Protein AF-A0AAW9HNK4-F1 (afdb_monomer_lite)

Sequence (254 aa):
MSANLPEISQDTIDIALLNIIKEEAPLTSPRLWINRMEFTSRAAALNAQKRLDRNSWIQQYQLTQFARGRDDWMLTLWSVTAIDSGVILDTHAYLDMIAKGSDGKFVGWEVSLEATIRDVDNPDYYPQPCLGYQIPGDKRYMEESRRLGSRLLDRARVTAGSFDAVCGAFENLRTRRSPHALRQGIGVLLGDTLVKDLPLVWMAYREYGGFYPAILGLEKANLYYPENLVAMALDEERELREVVKENVAEAEVY

pLDDT: mean 79.53, std 14.44, range [28.73, 96.88]

Foldseek 3Di:
DADQPPDQDPLLVVVLVVVLLCVLDNLQFWKKKKWKKKAQAPQLLVQLVVVCVVVVPPWDWDKDAQDDPGRIIMIMTIDGGRDDSVNQVVVQVVSQVSQVVSRIGTQWMKIFSDRDPDDDPDPLQDQGKMKMGDDPNNVVLLVVLQVLLCVLCVVLVFDLDALLSLLVSVVVRVVPDDLVSCLSNSLSSNVVRLVRRAQKDWMWIDHNSDTFIWIAQSAQSDIDGSNNLNVCSVPPVPCSSVVVCVSRPPPPDD

Structure (mmCIF, N/CA/C/O backbone):
data_AF-A0AAW9HNK4-F1
#
_entry.id   AF-A0AAW9HNK4-F1
#
loop_
_atom_site.group_PDB
_atom_site.id
_atom_site.type_symbol
_atom_site.label_atom_id
_atom_site.label_alt_id
_atom_site.label_comp_id
_atom_site.label_asym_id
_atom_site.label_entity_id
_atom_site.label_seq_id
_atom_site.pdbx_PDB_ins_code
_atom_site.Cartn_x
_atom_site.Cartn_y
_atom_site.Cartn_z
_atom_site.occupancy
_atom_site.B_iso_or_equiv
_atom_site.auth_seq_id
_atom_site.auth_comp_id
_atom_site.auth_asym_id
_atom_site.auth_atom_id
_atom_site.pdbx_PDB_model_num
ATOM 1 N N . MET A 1 1 ? -29.033 -5.708 5.293 1.00 28.73 1 MET A N 1
ATOM 2 C CA . MET A 1 1 ? -28.580 -6.247 3.995 1.00 28.73 1 MET A CA 1
ATOM 3 C C . MET A 1 1 ? -27.300 -5.498 3.668 1.00 28.73 1 MET A C 1
ATOM 5 O O . MET A 1 1 ? -27.399 -4.293 3.492 1.00 28.73 1 MET A O 1
ATOM 9 N N . SER A 1 2 ? -26.114 -6.116 3.735 1.00 33.56 2 SER A N 1
ATOM 10 C CA . SER A 1 2 ? -24.901 -5.414 3.292 1.00 33.56 2 SER A CA 1
ATOM 11 C C . SER A 1 2 ? -24.904 -5.437 1.771 1.00 33.56 2 SER A C 1
ATOM 13 O O . SER A 1 2 ? -24.963 -6.514 1.176 1.00 33.56 2 SER A O 1
ATOM 15 N N . ALA A 1 3 ? -24.914 -4.263 1.145 1.00 41.34 3 ALA A N 1
ATOM 16 C CA . ALA A 1 3 ? -24.538 -4.171 -0.253 1.00 41.34 3 ALA A CA 1
ATOM 17 C C . ALA A 1 3 ? -23.115 -4.732 -0.335 1.00 41.34 3 ALA A C 1
ATOM 19 O O . ALA A 1 3 ? -22.229 -4.250 0.368 1.00 41.34 3 ALA A O 1
ATOM 20 N N . ASN A 1 4 ? -22.912 -5.810 -1.092 1.00 49.47 4 ASN A N 1
ATOM 21 C CA . ASN A 1 4 ? -21.555 -6.226 -1.412 1.00 49.47 4 ASN A CA 1
ATOM 22 C C . ASN A 1 4 ? -20.970 -5.081 -2.229 1.00 49.47 4 ASN A C 1
ATOM 24 O O . ASN A 1 4 ? -21.441 -4.829 -3.341 1.00 49.47 4 ASN A O 1
ATOM 28 N N . LEU A 1 5 ? -20.020 -4.354 -1.641 1.00 54.91 5 LEU A N 1
ATOM 29 C CA . LEU A 1 5 ? -19.263 -3.357 -2.375 1.00 54.91 5 LEU A CA 1
ATOM 30 C C . LEU A 1 5 ? -18.685 -4.036 -3.625 1.00 54.91 5 LEU A C 1
ATOM 32 O O . LEU A 1 5 ? -18.237 -5.188 -3.533 1.00 54.91 5 LEU A O 1
ATOM 36 N N . PRO A 1 6 ? -18.740 -3.379 -4.794 1.00 60.50 6 PRO A N 1
ATOM 37 C CA . PRO A 1 6 ? -18.076 -3.891 -5.981 1.00 60.50 6 PRO A CA 1
ATOM 38 C C . PRO A 1 6 ? -16.592 -4.121 -5.678 1.00 60.50 6 PRO A C 1
ATOM 40 O O . PRO A 1 6 ? -15.997 -3.425 -4.854 1.00 60.50 6 PRO A O 1
ATOM 43 N N . GLU A 1 7 ? -16.004 -5.125 -6.329 1.00 78.31 7 GLU A N 1
ATOM 44 C CA . GLU A 1 7 ? -14.571 -5.384 -6.220 1.00 78.31 7 GLU A CA 1
ATOM 45 C C . GLU A 1 7 ? -13.808 -4.115 -6.622 1.00 78.31 7 GLU A C 1
ATOM 47 O O . GLU A 1 7 ? -13.953 -3.619 -7.741 1.00 78.31 7 GLU A O 1
ATOM 52 N N . ILE A 1 8 ? -13.049 -3.554 -5.678 1.00 82.75 8 ILE A N 1
ATOM 53 C CA . ILE A 1 8 ? -12.267 -2.338 -5.894 1.00 82.75 8 ILE A CA 1
ATOM 54 C C . ILE A 1 8 ? -11.157 -2.676 -6.892 1.00 82.75 8 ILE A C 1
ATOM 56 O O . ILE A 1 8 ? -10.290 -3.504 -6.601 1.00 82.75 8 ILE A O 1
ATOM 60 N N . SER A 1 9 ? -11.185 -2.043 -8.066 1.00 86.31 9 SER A N 1
ATOM 61 C CA . SER A 1 9 ? -10.153 -2.244 -9.079 1.00 86.31 9 SER A CA 1
ATOM 62 C C . SER A 1 9 ? -8.857 -1.534 -8.689 1.00 86.31 9 SER A C 1
ATOM 64 O O . SER A 1 9 ? -8.853 -0.540 -7.958 1.00 86.31 9 SER A O 1
ATOM 66 N N . GLN A 1 10 ? -7.739 -2.034 -9.211 1.00 84.88 10 GLN A N 1
ATOM 67 C CA . GLN A 1 10 ? -6.437 -1.409 -9.001 1.00 84.88 10 GLN A CA 1
ATOM 68 C C . GLN A 1 10 ? -6.379 0.004 -9.603 1.00 84.88 10 GLN A C 1
ATOM 70 O O . GLN A 1 10 ? -5.847 0.906 -8.970 1.00 84.88 10 GLN A O 1
ATOM 75 N N . ASP A 1 11 ? -7.022 0.228 -10.752 1.00 86.50 11 ASP A N 1
ATOM 76 C CA . ASP A 1 11 ? -7.098 1.551 -11.383 1.00 86.50 11 ASP A CA 1
ATOM 77 C C . ASP A 1 11 ? -7.790 2.579 -10.475 1.00 86.50 11 ASP A C 1
ATOM 79 O O . ASP A 1 11 ? -7.341 3.719 -10.364 1.00 86.50 11 ASP A O 1
ATOM 83 N N . THR A 1 12 ? -8.862 2.183 -9.776 1.00 88.69 12 THR A N 1
ATOM 84 C CA . THR A 1 12 ? -9.542 3.053 -8.804 1.00 88.69 12 THR A CA 1
ATOM 85 C C . THR A 1 12 ? -8.612 3.433 -7.655 1.00 88.69 12 THR A C 1
ATOM 87 O O . THR A 1 12 ? -8.593 4.586 -7.225 1.00 88.69 12 THR A O 1
ATOM 90 N N . ILE A 1 13 ? -7.816 2.479 -7.175 1.00 90.56 13 ILE A N 1
ATOM 91 C CA . ILE A 1 13 ? -6.831 2.718 -6.122 1.00 90.56 13 ILE A CA 1
ATOM 92 C C . ILE A 1 13 ? -5.723 3.657 -6.613 1.00 90.56 13 ILE A C 1
ATOM 94 O O . ILE A 1 13 ? -5.377 4.609 -5.915 1.00 90.56 13 ILE A O 1
ATOM 98 N N . ASP A 1 14 ? -5.192 3.414 -7.811 1.00 90.12 14 ASP A N 1
ATOM 99 C CA . ASP A 1 14 ? -4.108 4.201 -8.400 1.00 90.12 14 ASP A CA 1
ATOM 100 C C . ASP A 1 14 ? -4.527 5.663 -8.608 1.00 90.12 14 ASP A C 1
ATOM 102 O O . ASP A 1 14 ? -3.769 6.577 -8.279 1.00 90.12 14 ASP A O 1
ATOM 106 N N . ILE A 1 15 ? -5.759 5.899 -9.073 1.00 88.75 15 ILE A N 1
ATOM 107 C CA . ILE A 1 15 ? -6.334 7.246 -9.207 1.00 88.75 15 ILE A CA 1
ATOM 108 C C . ILE A 1 15 ? -6.449 7.933 -7.841 1.00 88.75 15 ILE A C 1
ATOM 110 O O . ILE A 1 15 ? -6.048 9.089 -7.699 1.00 88.75 15 ILE A O 1
ATOM 114 N N . ALA A 1 16 ? -6.967 7.235 -6.826 1.00 90.00 16 ALA A N 1
ATOM 115 C CA . ALA A 1 16 ? -7.107 7.795 -5.484 1.00 90.00 16 ALA A CA 1
ATOM 116 C C . ALA A 1 16 ? -5.741 8.131 -4.853 1.00 90.00 16 ALA A C 1
ATOM 118 O O . ALA A 1 16 ? -5.589 9.193 -4.248 1.00 90.00 16 ALA A O 1
ATOM 119 N N . LEU A 1 17 ? -4.728 7.276 -5.048 1.00 90.31 17 LEU A N 1
ATOM 120 C CA . LEU A 1 17 ? -3.352 7.544 -4.619 1.00 90.31 17 LEU A CA 1
ATOM 121 C C . LEU A 1 17 ? -2.781 8.780 -5.322 1.00 90.31 17 LEU A C 1
ATOM 123 O O . LEU A 1 17 ? -2.248 9.667 -4.660 1.00 90.31 17 LEU A O 1
ATOM 127 N N . LEU A 1 18 ? -2.917 8.875 -6.649 1.00 88.50 18 LEU A N 1
ATOM 128 C CA . LEU A 1 18 ? -2.453 10.033 -7.420 1.00 88.50 18 LEU A CA 1
ATOM 129 C C . LEU A 1 18 ? -3.083 11.348 -6.957 1.00 88.50 18 LEU A C 1
ATOM 131 O O . LEU A 1 18 ? -2.396 12.370 -6.943 1.00 88.50 18 LEU A O 1
ATOM 135 N N . ASN A 1 19 ? -4.357 11.327 -6.564 1.00 88.25 19 ASN A N 1
ATOM 136 C CA . ASN A 1 19 ? -5.037 12.510 -6.044 1.00 88.25 19 ASN A CA 1
ATOM 137 C C . ASN A 1 19 ? -4.421 12.985 -4.720 1.00 88.25 19 ASN A C 1
ATOM 139 O O . ASN A 1 19 ? -4.074 14.160 -4.639 1.00 88.25 19 ASN A O 1
ATOM 143 N N . ILE A 1 20 ? -4.164 12.082 -3.761 1.00 87.81 20 ILE A N 1
ATOM 144 C CA . ILE A 1 20 ? -3.427 12.411 -2.522 1.00 87.81 20 ILE A CA 1
ATOM 145 C C . ILE A 1 20 ? -2.070 13.043 -2.847 1.00 87.81 20 ILE A C 1
ATOM 147 O O . ILE A 1 20 ? -1.701 14.095 -2.337 1.00 87.81 20 ILE A O 1
ATOM 151 N N . ILE A 1 21 ? -1.308 12.403 -3.733 1.00 84.06 21 ILE A N 1
ATOM 152 C CA . ILE A 1 21 ? 0.066 12.818 -4.040 1.00 84.06 21 ILE A CA 1
ATOM 153 C C . ILE A 1 21 ? 0.089 14.203 -4.694 1.00 84.06 21 ILE A C 1
ATOM 155 O O . ILE A 1 21 ? 1.001 14.998 -4.453 1.00 84.06 21 ILE A O 1
ATOM 159 N N . LYS A 1 22 ? -0.904 14.490 -5.541 1.00 84.88 22 LYS A N 1
ATOM 160 C CA . LYS A 1 22 ? -1.046 15.771 -6.234 1.00 84.88 22 LYS A CA 1
ATOM 161 C C . LYS A 1 22 ? -1.346 16.924 -5.273 1.00 84.88 22 LYS A C 1
ATOM 163 O O . LYS A 1 22 ? -0.937 18.046 -5.569 1.00 84.88 22 LYS A O 1
ATOM 168 N N . GLU A 1 23 ? -2.050 16.666 -4.172 1.00 83.81 23 GLU A N 1
ATOM 169 C CA . GLU A 1 23 ? -2.321 17.675 -3.141 1.00 83.81 23 GLU A CA 1
ATOM 170 C C . GLU A 1 23 ? -1.043 18.094 -2.407 1.00 83.81 23 GLU A C 1
ATOM 172 O O . GLU A 1 23 ? -0.856 19.279 -2.139 1.00 83.81 23 GLU A O 1
ATOM 177 N N . GLU A 1 24 ? -0.122 17.154 -2.183 1.00 81.25 24 GLU A N 1
ATOM 178 C CA . GLU A 1 24 ? 1.147 17.415 -1.492 1.00 81.25 24 GLU A CA 1
ATOM 179 C C . GLU A 1 24 ? 2.160 18.178 -2.363 1.00 81.25 24 GLU A C 1
ATOM 181 O O . GLU A 1 24 ? 2.843 19.094 -1.903 1.00 81.25 24 GLU A O 1
ATOM 186 N N . ALA A 1 25 ? 2.280 17.824 -3.650 1.00 76.44 25 ALA A N 1
ATOM 187 C CA . ALA A 1 25 ? 3.061 18.605 -4.613 1.00 76.44 25 ALA A CA 1
ATOM 188 C C . ALA A 1 25 ? 2.678 18.278 -6.070 1.00 76.44 25 ALA A C 1
ATOM 190 O O . ALA A 1 25 ? 2.191 17.176 -6.346 1.00 76.44 25 ALA A O 1
ATOM 191 N N . PRO A 1 26 ? 2.987 19.165 -7.042 1.00 81.12 26 PRO A N 1
ATOM 192 C CA . PRO A 1 26 ? 2.727 18.904 -8.457 1.00 81.12 26 PRO A CA 1
ATOM 193 C C . PRO A 1 26 ? 3.295 17.556 -8.916 1.00 81.12 26 PRO A C 1
ATOM 195 O O . PRO A 1 26 ? 4.447 17.239 -8.624 1.00 81.12 26 PRO A O 1
ATOM 198 N N . LEU A 1 27 ? 2.520 16.794 -9.693 1.00 78.81 27 LEU A N 1
ATOM 199 C CA . LEU A 1 27 ? 2.930 15.485 -10.234 1.00 78.81 27 LEU A CA 1
ATOM 200 C C . LEU A 1 27 ? 4.159 15.556 -11.161 1.00 78.81 27 LEU A C 1
ATOM 202 O O . LEU A 1 27 ? 4.856 14.566 -11.364 1.00 78.81 27 LEU A O 1
ATOM 206 N N . THR A 1 28 ? 4.456 16.746 -11.688 1.00 80.00 28 THR A N 1
ATOM 207 C CA . THR A 1 28 ? 5.661 17.030 -12.480 1.00 80.00 28 THR A CA 1
ATOM 208 C C . THR A 1 28 ? 6.939 17.081 -11.643 1.00 80.00 28 THR A C 1
ATOM 210 O O . THR A 1 28 ? 8.033 17.072 -12.202 1.00 80.00 28 THR A O 1
ATOM 213 N N . SER A 1 29 ? 6.824 17.195 -10.319 1.00 84.44 29 SER A N 1
ATOM 214 C CA . SER A 1 29 ? 7.975 17.178 -9.421 1.00 84.44 29 SER A CA 1
ATOM 215 C C . SER A 1 29 ? 8.557 15.764 -9.355 1.00 84.44 29 SER A C 1
ATOM 217 O O . SER A 1 29 ? 7.790 14.812 -9.199 1.00 84.44 29 SER A O 1
ATOM 219 N N . PRO A 1 30 ? 9.888 15.594 -9.434 1.00 86.62 30 PRO A N 1
ATOM 220 C CA . PRO A 1 30 ? 10.503 14.287 -9.265 1.00 86.62 30 PRO A CA 1
ATOM 221 C C . PRO A 1 30 ? 10.207 13.714 -7.877 1.00 86.62 30 PRO A C 1
ATOM 223 O O . PRO A 1 30 ? 10.346 14.407 -6.868 1.00 86.62 30 PRO A O 1
ATOM 226 N N . ARG A 1 31 ? 9.809 12.446 -7.831 1.00 87.75 31 ARG A N 1
ATOM 227 C CA . ARG A 1 31 ? 9.463 11.700 -6.620 1.00 87.75 31 ARG A CA 1
ATOM 228 C C . ARG A 1 31 ? 10.181 10.369 -6.621 1.00 87.75 31 ARG A C 1
ATOM 230 O O . ARG A 1 31 ? 10.408 9.782 -7.681 1.00 87.75 31 ARG A O 1
ATOM 237 N N . LEU A 1 32 ? 10.515 9.884 -5.435 1.00 89.50 32 LEU A N 1
ATOM 238 C CA . LEU A 1 32 ? 10.953 8.517 -5.258 1.00 89.50 32 LEU A CA 1
ATOM 239 C C . LEU A 1 32 ? 9.762 7.619 -5.550 1.00 89.50 32 LEU A C 1
ATOM 241 O O . LEU A 1 32 ? 8.803 7.581 -4.787 1.00 89.50 32 LEU A O 1
ATOM 245 N N . TRP A 1 33 ? 9.840 6.908 -6.662 1.00 90.62 33 TRP A N 1
ATOM 246 C CA . TRP A 1 33 ? 8.849 5.935 -7.065 1.00 90.62 33 TRP A CA 1
ATOM 247 C C . TRP A 1 33 ? 9.410 4.539 -6.899 1.00 90.62 33 TRP A C 1
ATOM 249 O O . TRP A 1 33 ? 10.500 4.251 -7.396 1.00 90.62 33 TRP A O 1
ATOM 259 N N . ILE A 1 34 ? 8.666 3.680 -6.216 1.00 91.44 34 ILE A N 1
ATOM 260 C CA . ILE A 1 34 ? 9.090 2.334 -5.867 1.00 91.44 34 ILE A CA 1
ATOM 261 C C . ILE A 1 34 ? 8.025 1.345 -6.341 1.00 91.44 34 ILE A C 1
ATOM 263 O O . ILE A 1 34 ? 6.838 1.511 -6.084 1.00 91.44 34 ILE A O 1
ATOM 267 N N . ASN A 1 35 ? 8.458 0.282 -7.003 1.00 94.06 35 ASN A N 1
ATOM 268 C CA . ASN A 1 35 ? 7.633 -0.819 -7.477 1.00 94.06 35 ASN A CA 1
ATOM 269 C C . ASN A 1 35 ? 8.052 -2.118 -6.780 1.00 94.06 35 ASN A C 1
ATOM 271 O O . ASN A 1 35 ? 9.240 -2.359 -6.544 1.00 94.06 35 ASN A O 1
ATOM 275 N N . ARG A 1 36 ? 7.084 -2.980 -6.454 1.00 93.31 36 ARG A N 1
ATOM 276 C CA . ARG A 1 36 ? 7.320 -4.204 -5.673 1.00 93.31 36 ARG A CA 1
ATOM 277 C C . ARG A 1 36 ? 6.773 -5.429 -6.408 1.00 93.31 36 ARG A C 1
ATOM 279 O O . ARG A 1 36 ? 5.619 -5.450 -6.836 1.00 93.31 36 ARG A O 1
ATOM 286 N N . MET A 1 37 ? 7.590 -6.475 -6.525 1.00 95.31 37 MET A N 1
ATOM 287 C CA . MET A 1 37 ? 7.191 -7.776 -7.074 1.00 95.31 37 MET A CA 1
ATOM 288 C C . MET A 1 37 ? 7.563 -8.910 -6.122 1.00 95.31 37 MET A C 1
ATOM 290 O O . MET A 1 37 ? 8.701 -9.003 -5.664 1.00 95.31 37 MET A O 1
ATOM 294 N N . GLU A 1 38 ? 6.611 -9.798 -5.870 1.00 94.00 38 GLU A N 1
ATOM 295 C CA . GLU A 1 38 ? 6.745 -10.952 -4.988 1.00 94.00 38 GLU A CA 1
ATOM 296 C C . GLU A 1 38 ? 7.019 -12.227 -5.793 1.00 94.00 38 GLU A C 1
ATOM 298 O O . GLU A 1 38 ? 6.418 -12.458 -6.843 1.00 94.00 38 GLU A O 1
ATOM 303 N N . PHE A 1 39 ? 7.903 -13.075 -5.272 1.00 93.81 39 PHE A N 1
ATOM 304 C CA . PHE A 1 39 ? 8.289 -14.352 -5.861 1.00 93.81 39 PHE A CA 1
ATOM 305 C C . PHE A 1 39 ? 8.381 -15.434 -4.791 1.00 93.81 39 PHE A C 1
ATOM 307 O O . PHE A 1 39 ? 8.837 -15.186 -3.675 1.00 93.81 39 PHE A O 1
ATOM 314 N N . THR A 1 40 ? 8.038 -16.662 -5.174 1.00 89.38 40 THR A N 1
ATOM 315 C CA . THR A 1 40 ? 8.089 -17.843 -4.297 1.00 89.38 40 THR A CA 1
ATOM 316 C C . THR A 1 40 ? 9.426 -18.583 -4.363 1.00 89.38 40 THR A C 1
ATOM 318 O O . THR A 1 40 ? 9.522 -19.723 -3.914 1.00 89.38 40 THR A O 1
ATOM 321 N N . SER A 1 41 ? 10.456 -17.996 -4.982 1.00 91.75 41 SER A N 1
ATOM 322 C CA . SER A 1 41 ? 11.833 -18.482 -4.883 1.00 91.75 41 SER A CA 1
ATOM 323 C C . SER A 1 41 ? 12.849 -17.423 -5.300 1.00 91.75 41 SER A C 1
ATOM 325 O O . SER A 1 41 ? 12.565 -16.518 -6.088 1.00 91.75 41 SER A O 1
ATOM 327 N N . ARG A 1 42 ? 14.096 -17.593 -4.841 1.00 93.38 42 ARG A N 1
ATOM 328 C CA . ARG A 1 42 ? 15.215 -16.746 -5.275 1.00 93.38 42 ARG A CA 1
ATOM 329 C C . ARG A 1 42 ? 15.461 -16.867 -6.777 1.00 93.38 42 ARG A C 1
ATOM 331 O O . ARG A 1 42 ? 15.805 -15.888 -7.429 1.00 93.38 42 ARG A O 1
ATOM 338 N N . ALA A 1 43 ? 15.326 -18.078 -7.317 1.00 94.69 43 ALA A N 1
ATOM 339 C CA . ALA A 1 43 ? 15.576 -18.359 -8.727 1.00 94.69 43 ALA A CA 1
ATOM 340 C C . ALA A 1 43 ? 14.569 -17.635 -9.634 1.00 94.69 43 ALA A C 1
ATOM 342 O O . ALA A 1 43 ? 14.977 -17.036 -10.627 1.00 94.69 43 ALA A O 1
ATOM 343 N N . ALA A 1 44 ? 13.290 -17.638 -9.249 1.00 95.50 44 ALA A N 1
ATOM 344 C CA . ALA A 1 44 ? 12.218 -16.891 -9.902 1.00 95.50 44 ALA A CA 1
ATOM 345 C C . ALA A 1 44 ? 12.512 -15.380 -9.922 1.00 95.50 44 ALA A C 1
ATOM 347 O O . ALA A 1 44 ? 12.551 -14.765 -10.988 1.00 95.50 44 ALA A O 1
ATOM 348 N N . ALA A 1 45 ? 12.859 -14.808 -8.766 1.00 95.44 45 ALA A N 1
ATOM 349 C CA . ALA A 1 45 ? 13.186 -13.388 -8.663 1.00 95.44 45 ALA A CA 1
ATOM 350 C C . ALA A 1 45 ? 14.428 -12.993 -9.489 1.00 95.44 45 ALA A C 1
ATOM 352 O O . ALA A 1 45 ? 14.426 -11.975 -10.180 1.00 95.44 45 ALA A O 1
ATOM 353 N N . LEU A 1 46 ? 15.480 -13.823 -9.487 1.00 95.69 46 LEU A N 1
ATOM 354 C CA . LEU A 1 46 ? 16.672 -13.609 -10.321 1.00 95.69 46 LEU A CA 1
ATOM 355 C C . LEU A 1 46 ? 16.370 -13.737 -11.823 1.00 95.69 46 LEU A C 1
ATOM 357 O O . LEU A 1 46 ? 17.035 -13.097 -12.637 1.00 95.69 46 LEU A O 1
ATOM 361 N N . ASN A 1 47 ? 15.404 -14.571 -12.215 1.00 96.12 47 ASN A N 1
ATOM 362 C CA . ASN A 1 47 ? 14.957 -14.659 -13.604 1.00 96.12 47 ASN A CA 1
ATOM 363 C C . ASN A 1 47 ? 14.242 -13.367 -14.027 1.00 96.12 47 ASN A C 1
ATOM 365 O O . ASN A 1 47 ? 14.587 -12.792 -15.060 1.00 96.12 47 ASN A O 1
ATOM 369 N N . ALA A 1 48 ? 13.334 -12.860 -13.190 1.00 96.88 48 ALA A N 1
ATOM 370 C CA . ALA A 1 48 ? 12.676 -11.577 -13.419 1.00 96.88 48 ALA A CA 1
ATOM 371 C C . ALA A 1 48 ? 13.693 -10.431 -13.548 1.00 96.88 48 ALA A C 1
ATOM 373 O O . ALA A 1 48 ? 13.651 -9.690 -14.528 1.00 96.88 48 ALA A O 1
ATOM 374 N N . GLN A 1 49 ? 14.672 -10.352 -12.638 1.00 96.19 49 GLN A N 1
ATOM 375 C CA . GLN A 1 49 ? 15.766 -9.376 -12.706 1.00 96.19 49 GLN A CA 1
ATOM 376 C C . GLN A 1 49 ? 16.522 -9.456 -14.044 1.00 96.19 49 GLN A C 1
ATOM 378 O O . GLN A 1 49 ? 16.660 -8.455 -14.737 1.00 96.19 49 GLN A O 1
ATOM 383 N N . LYS A 1 50 ? 16.932 -10.657 -14.476 1.00 95.19 50 LYS A N 1
ATOM 384 C CA . LYS A 1 50 ? 17.622 -10.838 -15.767 1.00 95.19 50 LYS A CA 1
ATOM 385 C C . LYS A 1 50 ? 16.777 -10.404 -16.963 1.00 95.19 50 LYS A C 1
ATOM 387 O O . LYS A 1 50 ? 17.330 -9.962 -17.969 1.00 95.19 50 LYS A O 1
ATOM 392 N N . ARG A 1 51 ? 15.454 -10.585 -16.909 1.00 95.50 51 ARG A N 1
ATOM 393 C CA . ARG A 1 51 ? 14.542 -10.118 -17.966 1.00 95.50 51 ARG A CA 1
ATOM 394 C C . ARG A 1 51 ? 14.471 -8.594 -17.999 1.00 95.50 51 ARG A C 1
ATOM 396 O O . ARG A 1 51 ? 14.504 -8.035 -19.089 1.00 95.50 51 ARG A O 1
ATOM 403 N N . LEU A 1 52 ? 14.435 -7.943 -16.837 1.00 95.50 52 LEU A N 1
ATOM 404 C CA . LEU A 1 52 ? 14.515 -6.485 -16.734 1.00 95.50 52 LEU A CA 1
ATOM 405 C C . LEU A 1 52 ? 15.838 -5.957 -17.301 1.00 95.50 52 LEU A C 1
ATOM 407 O O . LEU A 1 52 ? 15.808 -5.060 -18.141 1.00 95.50 52 LEU A O 1
ATOM 411 N N . ASP A 1 53 ? 16.968 -6.573 -16.939 1.00 93.38 53 ASP A N 1
ATOM 412 C CA . ASP A 1 53 ? 18.294 -6.198 -17.450 1.00 93.38 53 ASP A CA 1
ATOM 413 C C . ASP A 1 53 ? 18.369 -6.311 -18.981 1.00 93.38 53 ASP A C 1
ATOM 415 O O . ASP A 1 53 ? 18.858 -5.412 -19.661 1.00 93.38 53 ASP A O 1
ATOM 419 N N . ARG A 1 54 ? 17.849 -7.408 -19.551 1.00 92.75 54 ARG A N 1
ATOM 420 C CA . ARG A 1 54 ? 17.826 -7.628 -21.011 1.00 92.75 54 ARG A CA 1
ATOM 421 C C . ARG A 1 54 ? 16.998 -6.596 -21.765 1.00 92.75 54 ARG A C 1
ATOM 423 O O . ARG A 1 54 ? 17.299 -6.316 -22.920 1.00 92.75 54 ARG A O 1
ATOM 430 N N . ASN A 1 55 ? 15.962 -6.073 -21.123 1.00 91.12 55 ASN A N 1
ATOM 431 C CA . ASN A 1 55 ? 15.059 -5.091 -21.705 1.00 91.12 55 ASN A CA 1
ATOM 432 C C . ASN A 1 55 ? 15.475 -3.651 -21.368 1.00 91.12 55 ASN A C 1
ATOM 434 O O . ASN A 1 55 ? 14.700 -2.730 -21.614 1.00 91.12 55 ASN A O 1
ATOM 438 N N . SER A 1 56 ? 16.677 -3.455 -20.813 1.00 88.62 56 SER A N 1
ATOM 439 C CA . SER A 1 56 ? 17.206 -2.145 -20.426 1.00 88.62 56 SER A CA 1
ATOM 440 C C . SER A 1 56 ? 16.274 -1.388 -19.473 1.00 88.62 56 SER A C 1
ATOM 442 O O . SER A 1 56 ? 16.068 -0.184 -19.630 1.00 88.62 56 SER A O 1
ATOM 444 N N . TRP A 1 57 ? 15.677 -2.095 -18.504 1.00 89.19 57 TRP A N 1
ATOM 445 C CA . TRP A 1 57 ? 14.853 -1.453 -17.482 1.00 89.19 57 TRP A CA 1
ATOM 446 C C . TRP A 1 57 ? 15.658 -0.392 -16.731 1.00 89.19 57 TRP A C 1
ATOM 448 O O . TRP A 1 57 ? 16.804 -0.617 -16.349 1.00 89.19 57 TRP A O 1
ATOM 458 N N . ILE A 1 58 ? 15.044 0.771 -16.535 1.00 81.81 58 ILE A N 1
ATOM 459 C CA . ILE A 1 58 ? 15.751 1.986 -16.120 1.00 81.81 58 ILE A CA 1
ATOM 460 C C . ILE A 1 58 ? 15.831 2.169 -14.602 1.00 81.81 58 ILE A C 1
ATOM 462 O O . ILE A 1 58 ? 16.651 2.952 -14.129 1.00 81.81 58 ILE A O 1
ATOM 466 N N . GLN A 1 59 ? 14.978 1.484 -13.836 1.00 86.25 59 GLN A N 1
ATOM 467 C CA . GLN A 1 59 ? 14.972 1.620 -12.381 1.00 86.25 59 GLN A CA 1
ATOM 468 C C . GLN A 1 59 ? 16.088 0.791 -11.749 1.00 86.25 59 GLN A C 1
ATOM 470 O O . GLN A 1 59 ? 16.384 -0.324 -12.186 1.00 86.25 59 GLN A O 1
ATOM 475 N N . GLN A 1 60 ? 16.646 1.320 -10.663 1.00 90.88 60 GLN A N 1
ATOM 476 C CA . GLN A 1 60 ? 17.504 0.557 -9.766 1.00 90.88 60 GLN A CA 1
ATOM 477 C C . GLN A 1 60 ? 16.691 -0.553 -9.102 1.00 90.88 60 GLN A C 1
ATOM 479 O O . GLN A 1 60 ? 15.460 -0.485 -9.064 1.00 90.88 60 GLN A O 1
ATOM 484 N N . TYR A 1 61 ? 17.359 -1.576 -8.570 1.00 92.62 61 TYR A N 1
ATOM 485 C CA . TYR A 1 61 ? 16.658 -2.657 -7.894 1.00 92.62 61 TYR A CA 1
ATOM 486 C C . TYR A 1 61 ? 17.439 -3.313 -6.764 1.00 92.62 61 TYR A C 1
ATOM 488 O O . TYR A 1 61 ? 18.669 -3.317 -6.723 1.00 92.62 61 TYR A O 1
ATOM 496 N N . GLN A 1 62 ? 16.689 -3.958 -5.875 1.00 92.38 62 GLN A N 1
ATOM 497 C CA . GLN A 1 62 ? 17.197 -4.765 -4.780 1.00 92.38 62 GLN A CA 1
ATOM 498 C C . GLN A 1 62 ? 16.340 -6.015 -4.619 1.00 92.38 62 GLN A C 1
ATOM 500 O O . GLN A 1 62 ? 15.110 -5.964 -4.614 1.00 92.38 62 GLN A O 1
ATOM 505 N N . LEU A 1 63 ? 17.018 -7.143 -4.430 1.00 91.94 63 LEU A N 1
ATOM 506 C CA . LEU A 1 63 ? 16.396 -8.405 -4.074 1.00 91.94 63 LEU A CA 1
ATOM 507 C C . LEU A 1 63 ? 16.497 -8.620 -2.558 1.00 91.94 63 LEU A C 1
ATOM 509 O O . LEU A 1 63 ? 17.604 -8.714 -2.023 1.00 91.94 63 LEU A O 1
ATOM 513 N N . THR A 1 64 ? 15.359 -8.738 -1.875 1.00 88.75 64 THR A N 1
ATOM 514 C CA . THR A 1 64 ? 15.292 -8.955 -0.422 1.00 88.75 64 THR A CA 1
ATOM 515 C C . THR A 1 64 ? 14.469 -10.195 -0.079 1.00 88.75 64 THR A C 1
ATOM 517 O O . THR A 1 64 ? 13.501 -10.540 -0.755 1.00 88.75 64 THR A O 1
ATOM 520 N N . GLN A 1 65 ? 14.868 -10.904 0.979 1.00 87.88 65 GLN A N 1
ATOM 521 C CA . GLN A 1 65 ? 14.063 -11.978 1.562 1.00 87.88 65 GLN A CA 1
ATOM 522 C C . GLN A 1 65 ? 13.226 -11.390 2.700 1.00 87.88 65 GLN A C 1
ATOM 524 O O . GLN A 1 65 ? 13.783 -10.804 3.628 1.00 87.88 65 GLN A O 1
ATOM 529 N N . PHE A 1 66 ? 11.904 -11.564 2.658 1.00 76.62 66 PHE A N 1
ATOM 530 C CA . PHE A 1 66 ? 10.991 -10.911 3.612 1.00 76.62 66 PHE A CA 1
ATOM 531 C C . PHE A 1 66 ? 10.340 -11.874 4.621 1.00 76.62 66 PHE A C 1
ATOM 533 O O . PHE A 1 66 ? 9.593 -11.458 5.509 1.00 76.62 66 PHE A O 1
ATOM 540 N N . ALA A 1 67 ? 10.627 -13.175 4.537 1.00 70.06 67 ALA A N 1
ATOM 541 C CA . ALA A 1 67 ? 10.171 -14.172 5.499 1.00 70.06 67 ALA A CA 1
ATOM 542 C C . ALA A 1 67 ? 11.331 -15.036 5.996 1.00 70.06 67 ALA A C 1
ATOM 544 O O . ALA A 1 67 ? 12.023 -15.677 5.207 1.00 70.06 67 ALA A O 1
ATOM 545 N N . ARG A 1 68 ? 11.514 -15.123 7.319 1.00 61.06 68 ARG A N 1
ATOM 546 C CA . ARG A 1 68 ? 12.449 -16.096 7.898 1.00 61.06 68 ARG A CA 1
ATOM 547 C C . ARG A 1 68 ? 11.869 -17.503 7.723 1.00 61.06 68 ARG A C 1
ATOM 549 O O . ARG A 1 68 ? 10.863 -17.830 8.344 1.00 61.06 68 ARG A O 1
ATOM 556 N N . GLY A 1 69 ? 12.505 -18.319 6.882 1.00 57.38 69 GLY A N 1
ATOM 557 C CA . GLY A 1 69 ? 12.178 -19.741 6.709 1.00 57.38 69 GLY A CA 1
ATOM 558 C C . GLY A 1 69 ? 11.201 -20.080 5.578 1.00 57.38 69 GLY A C 1
ATOM 559 O O . GLY A 1 69 ? 10.774 -21.228 5.504 1.00 57.38 69 GLY A O 1
ATOM 560 N N . ARG A 1 70 ? 10.852 -19.125 4.704 1.00 65.31 70 ARG A N 1
ATOM 561 C CA . ARG A 1 70 ? 10.104 -19.387 3.461 1.00 65.31 70 ARG A CA 1
ATOM 562 C C . ARG A 1 70 ? 10.884 -18.877 2.253 1.00 65.31 70 ARG A C 1
ATOM 564 O O . ARG A 1 70 ? 11.672 -17.934 2.379 1.00 65.31 70 ARG A O 1
ATOM 571 N N . ASP A 1 71 ? 10.633 -19.482 1.098 1.00 74.44 71 ASP A N 1
ATOM 572 C CA . ASP A 1 71 ? 11.132 -19.049 -0.211 1.00 74.44 71 ASP A CA 1
ATOM 573 C C . ASP A 1 71 ? 10.410 -17.778 -0.703 1.00 74.44 71 ASP A C 1
ATOM 575 O O . ASP A 1 71 ? 10.054 -17.645 -1.861 1.00 74.44 71 ASP A O 1
ATOM 579 N N . ASP A 1 72 ? 10.214 -16.809 0.182 1.00 87.31 72 ASP A N 1
ATOM 580 C CA . ASP A 1 72 ? 9.469 -15.580 -0.070 1.00 87.31 72 ASP A CA 1
ATOM 581 C C . ASP A 1 72 ? 10.458 -14.443 -0.385 1.00 87.31 72 ASP A C 1
ATOM 583 O O . ASP A 1 72 ? 11.175 -13.948 0.499 1.00 87.31 72 ASP A O 1
ATOM 587 N N . TRP A 1 73 ? 10.514 -14.047 -1.656 1.00 92.06 73 TRP A N 1
ATOM 588 C CA . TRP A 1 73 ? 11.461 -13.067 -2.189 1.00 92.06 73 TRP A CA 1
ATOM 589 C C . TRP A 1 73 ? 10.743 -11.855 -2.773 1.00 92.06 73 TRP A C 1
ATOM 591 O O . TRP A 1 73 ? 9.735 -11.989 -3.459 1.00 92.06 73 TRP A O 1
ATOM 601 N N . MET A 1 74 ? 11.280 -10.667 -2.516 1.00 92.62 74 MET A N 1
ATOM 602 C CA . MET A 1 74 ? 10.775 -9.404 -3.042 1.00 92.62 74 MET A CA 1
ATOM 603 C C . MET A 1 74 ? 11.829 -8.788 -3.956 1.00 92.62 74 MET A C 1
ATOM 605 O O . MET A 1 74 ? 12.964 -8.568 -3.529 1.00 92.62 74 MET A O 1
ATOM 609 N N . LEU A 1 75 ? 11.455 -8.488 -5.197 1.00 94.50 75 LEU A N 1
ATOM 610 C CA . LEU A 1 75 ? 12.227 -7.606 -6.064 1.00 94.50 75 LEU A CA 1
ATOM 611 C C . LEU A 1 75 ? 11.637 -6.201 -5.949 1.00 94.50 75 LEU A C 1
ATOM 613 O O . LEU A 1 75 ? 10.498 -5.957 -6.349 1.00 94.50 75 LEU A O 1
ATOM 617 N N . THR A 1 76 ? 12.419 -5.302 -5.366 1.00 93.38 76 THR A N 1
ATOM 618 C CA . THR A 1 76 ? 12.093 -3.884 -5.204 1.00 93.38 76 THR A CA 1
ATOM 619 C C . THR A 1 76 ? 12.789 -3.113 -6.307 1.00 93.38 76 THR A C 1
ATOM 621 O O . THR A 1 76 ? 13.990 -3.287 -6.482 1.00 93.38 76 THR A O 1
ATOM 624 N N . LEU A 1 77 ? 12.052 -2.289 -7.040 1.00 93.75 77 LEU A N 1
ATOM 625 C CA . LEU A 1 77 ? 12.547 -1.445 -8.125 1.00 93.75 77 LEU A CA 1
ATOM 626 C C . LEU A 1 77 ? 12.290 0.013 -7.756 1.00 93.75 77 LEU A C 1
ATOM 628 O O . LEU A 1 77 ? 11.213 0.296 -7.244 1.00 93.75 77 LEU A O 1
ATOM 632 N N . TRP A 1 78 ? 13.214 0.938 -8.006 1.00 92.25 78 TRP A N 1
ATOM 633 C CA . TRP A 1 78 ? 12.960 2.355 -7.732 1.00 92.25 78 TRP A CA 1
ATOM 634 C C . TRP A 1 78 ? 13.732 3.323 -8.627 1.00 92.25 78 TRP A C 1
ATOM 636 O O . TRP A 1 78 ? 14.789 3.013 -9.181 1.00 92.25 78 TRP A O 1
ATOM 646 N N . SER A 1 79 ? 13.195 4.532 -8.747 1.00 89.31 79 SER A N 1
ATOM 647 C CA . SER A 1 79 ? 13.829 5.661 -9.430 1.00 89.31 79 SER A CA 1
ATOM 648 C C . SER A 1 79 ? 13.259 6.980 -8.924 1.00 89.31 79 SER A C 1
ATOM 650 O O . SER A 1 79 ? 12.113 7.022 -8.480 1.00 89.31 79 SER A O 1
ATOM 652 N N . VAL A 1 80 ? 14.008 8.069 -9.081 1.00 88.62 80 VAL A N 1
ATOM 653 C CA . VAL A 1 80 ? 13.468 9.421 -8.916 1.00 88.62 80 VAL A CA 1
ATOM 654 C C . VAL A 1 80 ? 12.905 9.897 -10.256 1.00 88.62 80 VAL A C 1
ATOM 656 O O . VAL A 1 80 ? 13.650 10.086 -11.213 1.00 88.62 80 VAL A O 1
ATOM 659 N N . THR A 1 81 ? 11.584 10.051 -10.353 1.00 86.94 81 THR A N 1
ATOM 660 C CA . THR A 1 81 ? 10.903 10.455 -11.596 1.00 86.94 81 THR A CA 1
ATOM 661 C C . THR A 1 81 ? 9.623 11.235 -11.314 1.00 86.94 81 THR A C 1
ATOM 663 O O . THR A 1 81 ? 9.045 11.120 -10.236 1.00 86.94 81 THR A O 1
ATOM 666 N N . ALA A 1 82 ? 9.170 12.030 -12.283 1.00 85.31 82 ALA A N 1
ATOM 667 C CA . ALA A 1 82 ? 7.780 12.474 -12.317 1.00 85.31 82 ALA A CA 1
ATOM 668 C C . ALA A 1 82 ? 6.868 11.258 -12.547 1.00 85.31 82 ALA A C 1
ATOM 670 O O . ALA A 1 82 ? 7.261 10.310 -13.236 1.00 85.31 82 ALA A O 1
ATOM 671 N N . ILE A 1 83 ? 5.673 11.283 -11.961 1.00 81.62 83 ILE A N 1
ATOM 672 C CA . ILE A 1 83 ? 4.724 10.168 -12.020 1.00 81.62 83 ILE A CA 1
ATOM 673 C C . ILE A 1 83 ? 3.378 10.717 -12.461 1.00 81.62 83 ILE A C 1
ATOM 675 O O . ILE A 1 83 ? 2.852 11.651 -11.857 1.00 81.62 83 ILE A O 1
ATOM 679 N N . ASP A 1 84 ? 2.811 10.106 -13.490 1.00 81.12 84 ASP A N 1
ATOM 680 C CA . ASP A 1 84 ? 1.443 10.339 -13.929 1.00 81.12 84 ASP A CA 1
ATOM 681 C C . ASP A 1 84 ? 0.715 9.004 -14.134 1.00 81.12 84 ASP A C 1
ATOM 683 O O . ASP A 1 84 ? 1.292 7.920 -13.990 1.00 81.12 84 ASP A O 1
ATOM 687 N N . SER A 1 85 ? -0.577 9.082 -14.448 1.00 74.25 85 SER A N 1
ATOM 688 C CA . SER A 1 85 ? -1.419 7.903 -14.646 1.00 74.25 85 SER A CA 1
ATOM 689 C C . SER A 1 85 ? -0.975 7.027 -15.819 1.00 74.25 85 SER A C 1
ATOM 691 O O . SER A 1 85 ? -1.115 5.810 -15.736 1.00 74.25 85 SER A O 1
ATOM 693 N N . GLY A 1 86 ? -0.415 7.603 -16.887 1.00 78.25 86 GLY A N 1
ATOM 694 C CA . GLY A 1 86 ? 0.084 6.840 -18.032 1.00 78.25 86 GLY A CA 1
ATOM 695 C C . GLY A 1 86 ? 1.312 6.013 -17.659 1.00 78.25 86 GLY A C 1
ATOM 696 O O . GLY A 1 86 ? 1.345 4.809 -17.902 1.00 78.25 86 GLY A O 1
ATOM 697 N N . VAL A 1 87 ? 2.277 6.637 -16.976 1.00 82.31 87 VAL A N 1
ATOM 698 C CA . VAL A 1 87 ? 3.492 5.965 -16.483 1.00 82.31 87 VAL A CA 1
ATOM 699 C C . VAL A 1 87 ? 3.152 4.802 -15.547 1.00 82.31 87 VAL A C 1
ATOM 701 O O . VAL A 1 87 ? 3.771 3.736 -15.648 1.00 82.31 87 VAL A O 1
ATOM 704 N N . ILE A 1 88 ? 2.166 4.982 -14.660 1.00 84.00 88 ILE A N 1
ATOM 705 C CA . ILE A 1 88 ? 1.712 3.930 -13.738 1.00 84.00 88 ILE A CA 1
ATOM 706 C C . ILE A 1 88 ? 1.085 2.765 -14.502 1.00 84.00 88 ILE A C 1
ATOM 708 O O . ILE A 1 88 ? 1.488 1.625 -14.275 1.00 84.00 88 ILE A O 1
ATOM 712 N N . LEU A 1 89 ? 0.146 3.030 -15.415 1.00 82.12 89 LEU A N 1
ATOM 713 C CA . LEU A 1 89 ? -0.549 1.981 -16.167 1.00 82.12 89 LEU A CA 1
ATOM 714 C C . LEU A 1 89 ? 0.421 1.146 -17.013 1.00 82.12 89 LEU A C 1
ATOM 716 O O . LEU A 1 89 ? 0.402 -0.086 -16.941 1.00 82.12 89 LEU A O 1
ATOM 720 N N . ASP A 1 90 ? 1.313 1.808 -17.753 1.00 85.56 90 ASP A N 1
ATOM 721 C CA . ASP A 1 90 ? 2.299 1.133 -18.600 1.00 85.56 90 ASP A CA 1
ATOM 722 C C . ASP A 1 90 ? 3.271 0.293 -17.765 1.00 85.56 90 ASP A C 1
ATOM 724 O O . ASP A 1 90 ? 3.594 -0.851 -18.106 1.00 85.56 90 ASP A O 1
AT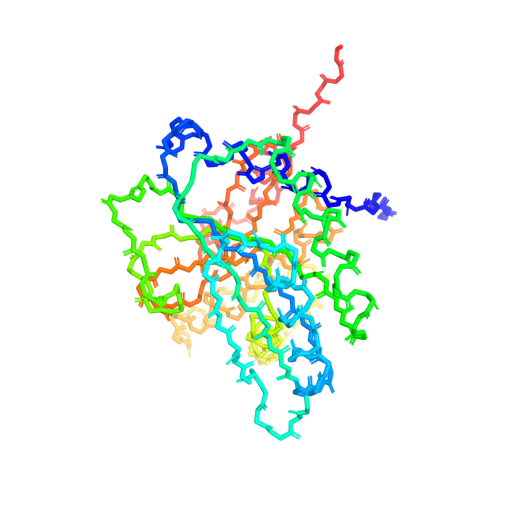OM 728 N N . THR A 1 91 ? 3.711 0.832 -16.627 1.00 88.94 91 THR A N 1
ATOM 729 C CA . THR A 1 91 ? 4.657 0.137 -15.750 1.00 88.94 91 THR A CA 1
ATOM 730 C C . THR A 1 91 ? 4.011 -1.015 -15.013 1.00 88.94 91 THR A C 1
ATOM 732 O O . THR A 1 91 ? 4.620 -2.077 -14.907 1.00 88.94 91 THR A O 1
ATOM 735 N N . HIS A 1 92 ? 2.771 -0.857 -14.560 1.00 88.50 92 HIS A N 1
ATOM 736 C CA . HIS A 1 92 ? 2.015 -1.945 -13.967 1.00 88.50 92 HIS A CA 1
ATOM 737 C C . HIS A 1 92 ? 1.880 -3.101 -14.964 1.00 88.50 92 HIS A C 1
ATOM 739 O O . HIS A 1 92 ? 2.306 -4.216 -14.657 1.00 88.50 92 HIS A O 1
ATOM 745 N N . ALA A 1 93 ? 1.370 -2.844 -16.171 1.00 89.69 93 ALA A N 1
ATOM 746 C CA . ALA A 1 93 ? 1.193 -3.884 -17.182 1.00 89.69 93 ALA A CA 1
ATOM 747 C C . ALA A 1 93 ? 2.516 -4.598 -17.510 1.00 89.69 93 ALA A C 1
ATOM 749 O O . ALA A 1 93 ? 2.575 -5.829 -17.606 1.00 89.69 93 ALA A O 1
ATOM 750 N N . TYR A 1 94 ? 3.601 -3.832 -17.638 1.00 93.19 94 TYR A N 1
ATOM 751 C CA . TYR A 1 94 ? 4.915 -4.380 -17.937 1.00 93.19 94 TYR A CA 1
ATOM 752 C C . TYR A 1 94 ? 5.497 -5.209 -16.782 1.00 93.19 94 TYR A C 1
ATOM 754 O O . TYR A 1 94 ? 5.956 -6.335 -16.999 1.00 93.19 94 TYR A O 1
ATOM 762 N N . LEU A 1 95 ? 5.466 -4.698 -15.550 1.00 95.00 95 LEU A N 1
ATOM 763 C CA . LEU A 1 95 ? 6.005 -5.401 -14.384 1.00 95.00 95 LEU A CA 1
ATOM 764 C C . LEU A 1 95 ? 5.172 -6.628 -14.019 1.00 95.00 95 LEU A C 1
ATOM 766 O O . LEU A 1 95 ? 5.741 -7.657 -13.658 1.00 95.00 95 LEU A O 1
ATOM 770 N N . ASP A 1 96 ? 3.853 -6.576 -14.191 1.00 94.62 96 ASP A N 1
ATOM 771 C CA . ASP A 1 96 ? 2.981 -7.738 -14.029 1.00 94.62 96 ASP A CA 1
ATOM 772 C C . ASP A 1 96 ? 3.307 -8.836 -15.057 1.00 94.62 96 ASP A C 1
ATOM 774 O O . ASP A 1 96 ? 3.462 -10.005 -14.691 1.00 94.62 96 ASP A O 1
ATOM 778 N N . MET A 1 97 ? 3.541 -8.476 -16.325 1.00 95.88 97 MET A N 1
ATOM 779 C CA . MET A 1 97 ? 4.015 -9.416 -17.352 1.00 95.88 97 MET A CA 1
ATOM 780 C C . MET A 1 97 ? 5.384 -10.030 -16.995 1.00 95.88 97 MET A C 1
ATOM 782 O O . MET A 1 97 ? 5.616 -11.231 -17.208 1.00 95.88 97 MET A O 1
ATOM 786 N N . ILE A 1 98 ? 6.323 -9.229 -16.478 1.00 96.62 98 ILE A N 1
ATOM 787 C CA . ILE A 1 98 ? 7.640 -9.720 -16.051 1.00 96.62 98 ILE A CA 1
ATOM 788 C C . ILE A 1 98 ? 7.493 -10.693 -14.878 1.00 96.62 98 ILE A C 1
ATOM 790 O O . ILE A 1 98 ? 8.027 -11.803 -14.960 1.00 96.62 98 ILE A O 1
ATOM 794 N N . ALA A 1 99 ? 6.740 -10.312 -13.844 1.00 95.75 99 ALA A N 1
ATOM 795 C CA . ALA A 1 99 ? 6.506 -11.121 -12.656 1.00 95.75 99 ALA A CA 1
ATOM 796 C C . ALA A 1 99 ? 5.831 -12.454 -13.006 1.00 95.75 99 ALA A C 1
ATOM 798 O O . ALA A 1 99 ? 6.384 -13.512 -12.706 1.00 95.75 99 ALA A O 1
ATOM 799 N N . LYS A 1 100 ? 4.704 -12.427 -13.731 1.00 95.69 100 LYS A N 1
ATOM 800 C CA . LYS A 1 100 ? 3.970 -13.636 -14.146 1.00 95.69 100 LYS A CA 1
ATOM 801 C C . LYS A 1 100 ? 4.821 -14.576 -14.992 1.00 95.69 100 LYS A C 1
ATOM 803 O O . LYS A 1 100 ? 4.828 -15.778 -14.759 1.00 95.69 100 LYS A O 1
ATOM 808 N N . GLY A 1 101 ? 5.592 -14.041 -15.941 1.00 94.94 101 GLY A N 1
ATOM 809 C CA . GLY A 1 101 ? 6.507 -14.849 -16.759 1.00 94.94 101 GLY A CA 1
ATOM 810 C C . GLY A 1 101 ? 7.746 -15.358 -16.006 1.00 94.94 101 GLY A C 1
ATOM 811 O O . GLY A 1 101 ? 8.681 -15.868 -16.621 1.00 94.94 101 GLY A O 1
ATOM 812 N N . SER A 1 102 ? 7.820 -15.155 -14.695 1.00 94.94 102 SER A N 1
ATOM 813 C CA . SER A 1 102 ? 8.885 -15.646 -13.824 1.00 94.94 102 SER A CA 1
ATOM 814 C C . SER A 1 102 ? 8.320 -16.167 -12.501 1.00 94.94 102 SER A C 1
ATOM 816 O O . SER A 1 102 ? 8.999 -16.074 -11.487 1.00 94.94 102 SER A O 1
ATOM 818 N N . ASP A 1 103 ? 7.097 -16.711 -12.521 1.00 93.50 103 ASP A N 1
ATOM 819 C CA . ASP A 1 103 ? 6.418 -17.326 -11.370 1.00 93.50 103 ASP A CA 1
ATOM 820 C C . ASP A 1 103 ? 6.319 -16.398 -10.144 1.00 93.50 103 ASP A C 1
ATOM 822 O O . ASP A 1 103 ? 6.532 -16.795 -8.997 1.00 93.50 103 ASP A O 1
ATOM 826 N N . GLY A 1 104 ? 6.020 -15.127 -10.402 1.00 93.94 104 GLY A N 1
ATOM 827 C CA . GLY A 1 104 ? 5.805 -14.100 -9.393 1.00 93.94 104 GLY A CA 1
ATOM 828 C C . GLY A 1 104 ? 4.535 -13.293 -9.628 1.00 93.94 104 GLY A C 1
ATOM 829 O O . GLY A 1 104 ? 3.741 -13.562 -10.532 1.00 93.94 104 GLY A O 1
ATOM 830 N N . LYS A 1 105 ? 4.361 -12.270 -8.796 1.00 93.38 105 LYS A N 1
ATOM 831 C CA . LYS A 1 105 ? 3.222 -11.356 -8.825 1.00 93.38 105 LYS A CA 1
ATOM 832 C C . LYS A 1 105 ? 3.692 -9.914 -8.642 1.00 93.38 105 LYS A C 1
ATOM 834 O O . LYS A 1 105 ? 4.492 -9.634 -7.752 1.00 93.38 105 LYS A O 1
ATOM 839 N N . PHE A 1 106 ? 3.146 -8.990 -9.430 1.00 94.06 106 PHE A N 1
ATOM 840 C CA . PHE A 1 106 ? 3.258 -7.567 -9.122 1.00 94.06 106 PHE A CA 1
ATOM 841 C C . PHE A 1 106 ? 2.385 -7.223 -7.908 1.00 94.06 106 PHE A C 1
ATOM 843 O O . PHE A 1 106 ? 1.200 -7.555 -7.857 1.00 94.06 106 PHE A O 1
ATOM 850 N N . VAL A 1 107 ? 2.998 -6.624 -6.888 1.00 92.12 107 VAL A N 1
ATOM 851 C CA . VAL A 1 107 ? 2.339 -6.324 -5.607 1.00 92.12 107 VAL A CA 1
ATOM 852 C C . VAL A 1 107 ? 1.666 -4.959 -5.648 1.00 92.12 107 VAL A C 1
ATOM 854 O O . VAL A 1 107 ? 0.585 -4.804 -5.087 1.00 92.12 107 VAL A O 1
ATOM 857 N N . GLY A 1 108 ? 2.315 -3.994 -6.294 1.00 92.19 108 GLY A N 1
ATOM 858 C CA . GLY A 1 108 ? 1.901 -2.601 -6.335 1.00 92.19 108 GLY A CA 1
ATOM 859 C C . GLY A 1 108 ? 3.105 -1.668 -6.270 1.00 92.19 108 GLY A C 1
ATOM 860 O O . GLY A 1 108 ? 4.263 -2.098 -6.361 1.00 92.19 108 GLY A O 1
ATOM 861 N N . TRP A 1 109 ? 2.814 -0.387 -6.096 1.00 92.81 109 TRP A N 1
ATOM 862 C CA . TRP A 1 109 ? 3.807 0.678 -6.038 1.00 92.81 109 TRP A CA 1
ATOM 863 C C . TRP A 1 109 ? 3.637 1.542 -4.786 1.00 92.81 109 TRP A C 1
ATOM 865 O O . TRP A 1 109 ? 2.606 1.523 -4.118 1.00 92.81 109 TRP A O 1
ATOM 875 N N . GLU A 1 110 ? 4.681 2.279 -4.444 1.00 91.25 110 GLU A N 1
ATOM 876 C CA . GLU A 1 110 ? 4.684 3.299 -3.403 1.00 91.25 110 GLU A CA 1
ATOM 877 C C . GLU A 1 110 ? 5.484 4.506 -3.896 1.00 91.25 110 GLU A C 1
ATOM 879 O O . GLU A 1 110 ? 6.299 4.408 -4.820 1.00 91.25 110 GLU A O 1
ATOM 884 N N . VAL A 1 111 ? 5.211 5.669 -3.320 1.00 90.44 111 VAL A N 1
ATOM 885 C CA . VAL A 1 111 ? 5.779 6.938 -3.772 1.00 90.44 111 VAL A CA 1
ATOM 886 C C . VAL A 1 111 ? 6.056 7.871 -2.607 1.00 90.44 111 VAL A C 1
ATOM 888 O O . VAL A 1 111 ? 5.302 7.876 -1.635 1.00 90.44 111 VAL A O 1
ATOM 891 N N . SER A 1 112 ? 7.085 8.707 -2.712 1.00 89.31 112 SER A N 1
ATOM 892 C CA . SER A 1 112 ? 7.269 9.811 -1.773 1.00 89.31 112 SER A CA 1
ATOM 893 C C . SER A 1 112 ? 6.158 10.862 -1.899 1.00 89.31 112 SER A C 1
ATOM 895 O O . SER A 1 112 ? 5.837 11.331 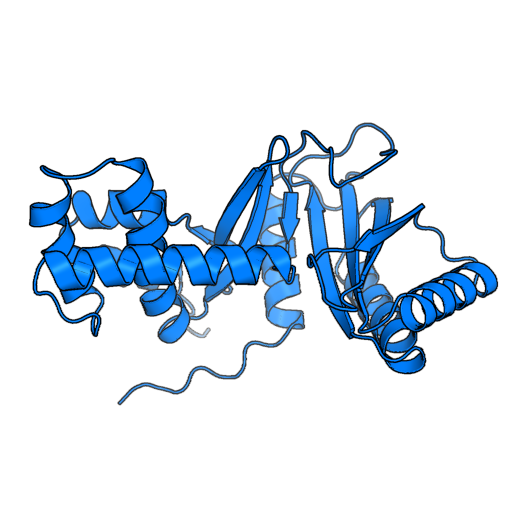-2.996 1.00 89.31 112 SER A O 1
ATOM 897 N N . LEU A 1 113 ? 5.602 11.282 -0.761 1.00 86.88 113 LEU A N 1
ATOM 898 C CA . LEU A 1 113 ? 4.618 12.371 -0.685 1.00 86.88 113 LEU A CA 1
ATOM 899 C C . LEU A 1 113 ? 5.243 13.740 -0.946 1.00 86.88 113 LEU A C 1
ATOM 901 O O . LEU A 1 113 ? 4.599 14.626 -1.500 1.00 86.88 113 LEU A O 1
ATOM 905 N N . GLU A 1 114 ? 6.532 13.884 -0.666 1.00 83.69 114 GLU A N 1
ATOM 906 C CA . GLU A 1 114 ? 7.302 15.078 -0.993 1.00 83.69 114 GLU A CA 1
ATOM 907 C C . GLU A 1 114 ? 8.123 14.880 -2.271 1.00 83.69 114 GLU A C 1
ATOM 909 O O . GLU A 1 114 ? 8.442 13.754 -2.675 1.00 83.69 114 GLU A O 1
ATOM 914 N N . ALA A 1 115 ? 8.498 15.996 -2.899 1.00 80.00 115 ALA A N 1
ATOM 915 C CA . ALA A 1 115 ? 9.460 15.977 -3.990 1.00 80.00 115 ALA A CA 1
ATOM 916 C C . ALA A 1 115 ? 10.806 15.426 -3.491 1.00 80.00 115 ALA A C 1
ATOM 918 O O . ALA A 1 115 ? 11.346 15.842 -2.460 1.00 80.00 115 ALA A O 1
ATOM 919 N N . THR A 1 116 ? 11.372 14.488 -4.239 1.00 77.75 116 THR A N 1
ATOM 920 C CA . THR A 1 116 ? 12.653 13.883 -3.901 1.00 77.75 116 THR A CA 1
ATOM 921 C C . THR A 1 116 ? 13.777 14.703 -4.511 1.00 77.75 116 THR A C 1
ATOM 923 O O . THR A 1 116 ? 13.870 14.885 -5.722 1.00 77.75 116 THR A O 1
ATOM 926 N N . ILE A 1 117 ? 14.655 15.201 -3.645 1.00 65.75 117 ILE A N 1
ATOM 927 C CA . ILE A 1 117 ? 15.745 16.102 -4.033 1.00 65.75 117 ILE A CA 1
ATOM 928 C C . ILE A 1 117 ? 17.019 15.372 -4.485 1.00 65.75 117 ILE A C 1
ATOM 930 O O . ILE A 1 117 ? 17.948 16.034 -4.949 1.00 65.75 117 ILE A O 1
ATOM 934 N N . ARG A 1 118 ? 17.113 14.044 -4.299 1.00 68.75 118 ARG A N 1
ATOM 935 C CA . ARG A 1 118 ? 18.317 13.234 -4.574 1.00 68.75 118 ARG A CA 1
ATOM 936 C C . ARG A 1 118 ? 17.991 11.776 -4.876 1.00 68.75 118 ARG A C 1
ATOM 938 O O . ARG A 1 118 ? 17.022 11.242 -4.351 1.00 68.75 118 ARG A O 1
ATOM 945 N N . ASP A 1 119 ? 18.869 11.136 -5.640 1.00 70.44 119 ASP A N 1
ATOM 946 C CA . ASP A 1 119 ? 18.820 9.694 -5.865 1.00 70.44 119 ASP A CA 1
ATOM 947 C C . ASP A 1 119 ? 19.068 8.881 -4.589 1.00 70.44 119 ASP A C 1
ATOM 949 O O . ASP A 1 119 ? 19.682 9.319 -3.612 1.00 70.44 119 ASP A O 1
ATOM 953 N N . VAL A 1 120 ? 18.547 7.662 -4.639 1.00 75.75 120 VAL A N 1
ATOM 954 C CA . VAL A 1 120 ? 18.341 6.749 -3.524 1.00 75.75 120 VAL A CA 1
ATOM 955 C C . VAL A 1 120 ? 19.175 5.506 -3.741 1.00 75.75 120 VAL A C 1
ATOM 957 O O . VAL A 1 120 ? 18.935 4.800 -4.712 1.00 75.75 120 VAL A O 1
ATOM 960 N N . ASP A 1 121 ? 20.094 5.196 -2.827 1.00 77.69 121 ASP A N 1
ATOM 961 C CA . ASP A 1 121 ? 20.844 3.932 -2.903 1.00 77.69 121 ASP A CA 1
ATOM 962 C C . ASP A 1 121 ? 20.006 2.736 -2.427 1.00 77.69 121 ASP A C 1
ATOM 964 O O . ASP A 1 121 ? 20.193 1.611 -2.887 1.00 77.69 121 ASP A O 1
ATOM 968 N N . ASN A 1 122 ? 19.099 2.956 -1.468 1.00 76.50 122 ASN A N 1
ATOM 969 C CA . ASN A 1 122 ? 18.191 1.929 -0.974 1.00 76.50 122 ASN A CA 1
ATOM 970 C C . ASN A 1 122 ? 16.894 2.544 -0.412 1.00 76.50 122 ASN A C 1
ATOM 972 O O . ASN A 1 122 ? 16.964 3.220 0.617 1.00 76.50 122 ASN A O 1
ATOM 976 N N . PRO A 1 123 ? 15.722 2.280 -1.018 1.00 75.50 123 PRO A N 1
ATOM 977 C CA . PRO A 1 123 ? 14.450 2.862 -0.596 1.00 75.50 123 PRO A CA 1
ATOM 978 C C . PRO A 1 123 ? 13.938 2.300 0.736 1.00 75.50 123 PRO A C 1
ATOM 980 O O . PRO A 1 123 ? 13.176 2.970 1.422 1.00 75.50 123 PRO A O 1
ATOM 983 N N . ASP A 1 124 ? 14.387 1.117 1.163 1.00 72.38 124 ASP A N 1
ATOM 984 C CA . ASP A 1 124 ? 13.987 0.536 2.452 1.00 72.38 124 ASP A CA 1
ATOM 985 C C . ASP A 1 124 ? 14.618 1.280 3.650 1.00 72.38 124 ASP A C 1
ATOM 987 O O . ASP A 1 124 ? 14.185 1.103 4.788 1.00 72.38 124 ASP A O 1
ATOM 991 N N . TYR A 1 125 ? 15.617 2.139 3.406 1.00 67.38 125 TYR A N 1
ATOM 992 C CA . TYR A 1 125 ? 16.266 2.986 4.416 1.00 67.38 125 TYR A CA 1
ATOM 993 C C . TYR A 1 125 ? 15.893 4.476 4.292 1.00 67.38 125 TYR A C 1
ATOM 995 O O . TYR A 1 125 ? 16.583 5.330 4.856 1.00 67.38 125 TYR A O 1
ATOM 1003 N N . TYR A 1 126 ? 14.833 4.813 3.547 1.00 65.06 126 TYR A N 1
ATOM 1004 C CA . TYR A 1 126 ? 14.509 6.210 3.251 1.00 65.06 126 TYR A CA 1
ATOM 1005 C C . TYR A 1 126 ? 13.870 6.986 4.416 1.00 65.06 126 TYR A C 1
ATOM 1007 O O . TYR A 1 126 ? 12.998 6.459 5.110 1.00 65.06 126 TYR A O 1
ATOM 1015 N N . PRO A 1 127 ? 14.262 8.264 4.622 1.00 59.28 127 PRO A N 1
ATOM 1016 C CA . PRO A 1 127 ? 13.659 9.148 5.618 1.00 59.28 127 PRO A CA 1
ATOM 1017 C C . PRO A 1 127 ? 12.382 9.852 5.128 1.00 59.28 127 PRO A C 1
ATOM 1019 O O . PRO A 1 127 ? 11.710 10.469 5.944 1.00 59.28 127 PRO A O 1
ATOM 1022 N N . GLN A 1 128 ? 12.060 9.806 3.827 1.00 74.75 128 GLN A N 1
ATOM 1023 C CA . GLN A 1 128 ? 10.921 10.546 3.272 1.00 74.75 128 GLN A CA 1
ATOM 1024 C C . GLN A 1 128 ? 9.596 9.793 3.476 1.00 74.75 128 GLN A C 1
ATOM 1026 O O . GLN A 1 128 ? 9.559 8.585 3.217 1.00 74.75 128 GLN A O 1
ATOM 1031 N N . PRO A 1 129 ? 8.513 10.491 3.866 1.00 86.62 129 PRO A N 1
ATOM 1032 C CA . PRO A 1 129 ? 7.165 9.938 3.880 1.00 86.62 129 PRO A CA 1
ATOM 1033 C C . PRO A 1 129 ? 6.797 9.333 2.526 1.00 86.62 129 PRO A C 1
ATOM 1035 O O . PRO A 1 129 ? 6.818 10.031 1.509 1.00 86.62 129 PRO A O 1
ATOM 1038 N N . CYS A 1 130 ? 6.460 8.046 2.510 1.00 89.62 130 CYS A N 1
ATOM 1039 C CA . CYS A 1 130 ? 5.995 7.343 1.322 1.00 89.62 130 CYS A CA 1
ATOM 1040 C C . CYS A 1 130 ? 4.624 6.712 1.558 1.00 89.62 130 CYS A C 1
ATOM 1042 O O . CYS A 1 130 ? 4.359 6.191 2.639 1.00 89.62 130 CYS A O 1
ATOM 1044 N N . LEU A 1 131 ? 3.779 6.710 0.530 1.00 92.25 131 LEU A N 1
ATOM 1045 C CA . LEU A 1 131 ? 2.459 6.085 0.541 1.00 92.25 131 LEU A CA 1
ATOM 1046 C C . LEU A 1 131 ? 2.338 5.097 -0.621 1.00 92.25 131 LEU A C 1
ATOM 1048 O O . LEU A 1 131 ? 2.765 5.394 -1.737 1.00 92.25 131 LEU A O 1
ATOM 1052 N N . GLY A 1 132 ? 1.733 3.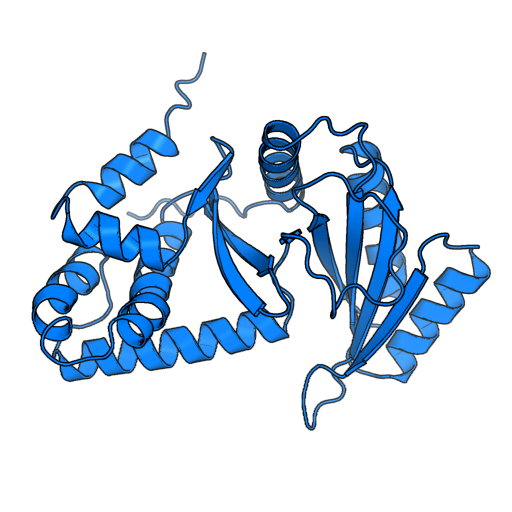935 -0.382 1.00 93.12 132 GLY A N 1
ATOM 1053 C CA . GLY A 1 132 ? 1.459 2.974 -1.444 1.00 93.12 132 GLY A CA 1
ATOM 1054 C C . GLY A 1 132 ? 0.823 1.673 -0.985 1.00 93.12 132 GLY A C 1
ATOM 1055 O O . GLY A 1 132 ? 0.257 1.570 0.104 1.00 93.12 132 GLY A O 1
ATOM 1056 N N . TYR A 1 133 ? 0.925 0.660 -1.840 1.00 93.56 133 TYR A N 1
ATOM 1057 C CA . TYR A 1 133 ? 0.337 -0.656 -1.610 1.00 93.56 133 TYR A CA 1
ATOM 1058 C C . TYR A 1 133 ? 1.023 -1.409 -0.466 1.00 93.56 133 TYR A C 1
ATOM 1060 O O . TYR A 1 133 ? 2.238 -1.353 -0.277 1.00 93.56 133 TYR A O 1
ATOM 1068 N N . GLN A 1 134 ? 0.233 -2.202 0.260 1.00 90.94 134 GLN A N 1
ATOM 1069 C CA . GLN A 1 134 ? 0.754 -3.080 1.305 1.00 90.94 134 GLN A CA 1
ATOM 1070 C C . GLN A 1 134 ? 1.591 -4.219 0.722 1.00 90.94 134 GLN A C 1
ATOM 1072 O O . GLN A 1 134 ? 1.084 -5.067 -0.024 1.00 90.94 134 GLN A O 1
ATOM 1077 N N . ILE A 1 135 ? 2.842 -4.319 1.166 1.00 87.06 135 ILE A N 1
ATOM 1078 C CA . ILE A 1 135 ? 3.693 -5.474 0.875 1.00 87.06 135 ILE A CA 1
ATOM 1079 C C . ILE A 1 135 ? 3.360 -6.635 1.832 1.00 87.06 135 ILE A C 1
ATOM 1081 O O . ILE A 1 135 ? 2.745 -6.432 2.883 1.00 87.06 135 ILE A O 1
ATOM 1085 N N . PRO A 1 136 ? 3.767 -7.881 1.532 1.00 84.69 136 PRO A N 1
ATOM 1086 C CA . PRO A 1 136 ? 3.473 -9.030 2.392 1.00 84.69 136 PRO A CA 1
ATOM 1087 C C . PRO A 1 136 ? 3.917 -8.870 3.858 1.00 84.69 136 PRO A C 1
ATOM 1089 O O . PRO A 1 136 ? 3.242 -9.361 4.764 1.00 84.69 136 PRO A O 1
ATOM 1092 N N . GLY A 1 137 ? 5.027 -8.166 4.112 1.00 83.06 137 GLY A N 1
ATOM 1093 C CA . GLY A 1 137 ? 5.485 -7.837 5.467 1.00 83.06 137 GLY A CA 1
ATOM 1094 C C . GLY A 1 137 ? 4.484 -6.978 6.249 1.00 83.06 137 GLY A C 1
ATOM 1095 O O . GLY A 1 137 ? 4.202 -7.273 7.411 1.00 83.06 137 GLY A O 1
ATOM 1096 N N . ASP A 1 138 ? 3.877 -5.992 5.588 1.00 87.25 138 ASP A N 1
ATOM 1097 C CA . ASP A 1 138 ? 2.856 -5.118 6.173 1.00 87.25 138 ASP A CA 1
ATOM 1098 C C . ASP A 1 138 ? 1.604 -5.921 6.542 1.00 87.25 138 ASP A C 1
ATOM 1100 O O . ASP A 1 138 ? 1.040 -5.762 7.622 1.00 87.25 138 ASP A O 1
ATOM 1104 N N . LYS A 1 139 ? 1.199 -6.860 5.678 1.00 87.81 139 LYS A N 1
ATOM 1105 C CA . LYS A 1 139 ? 0.039 -7.730 5.928 1.00 87.81 139 LYS A CA 1
ATOM 1106 C C . LYS A 1 139 ? 0.235 -8.593 7.175 1.00 87.81 139 LYS A C 1
ATOM 1108 O O . LYS A 1 139 ? -0.682 -8.698 7.986 1.00 87.81 139 LYS A O 1
ATOM 1113 N N . ARG A 1 140 ? 1.440 -9.137 7.381 1.00 85.81 140 ARG A N 1
ATOM 1114 C CA . ARG A 1 140 ? 1.786 -9.888 8.605 1.00 85.81 140 ARG A CA 1
ATOM 1115 C C . ARG A 1 140 ? 1.748 -9.006 9.849 1.00 85.81 140 ARG A C 1
ATOM 1117 O O . ARG A 1 140 ? 1.258 -9.433 10.892 1.00 85.81 140 ARG A O 1
ATOM 1124 N N . TYR A 1 141 ? 2.243 -7.775 9.745 1.00 85.25 141 TYR A N 1
ATOM 1125 C CA . TYR A 1 141 ? 2.124 -6.806 10.831 1.00 85.25 141 TYR A CA 1
ATOM 1126 C C . TYR A 1 141 ? 0.648 -6.513 11.154 1.00 85.25 141 TYR A C 1
ATOM 1128 O O . TYR A 1 141 ? 0.256 -6.508 12.321 1.00 85.25 141 TYR A O 1
ATOM 1136 N N . MET A 1 142 ? -0.191 -6.335 10.131 1.00 89.25 142 MET A N 1
ATOM 1137 C CA . MET A 1 142 ? -1.629 -6.114 10.296 1.00 89.25 142 MET A CA 1
ATOM 1138 C C . MET A 1 142 ? -2.326 -7.312 10.953 1.00 89.25 142 MET A C 1
ATOM 1140 O O . MET A 1 142 ? -3.155 -7.124 11.839 1.00 89.25 142 MET A O 1
ATOM 1144 N N . GLU A 1 143 ? -1.978 -8.546 10.582 1.00 89.81 143 GLU A N 1
ATOM 1145 C CA . GLU A 1 143 ? -2.476 -9.766 11.236 1.00 89.81 143 GLU A CA 1
ATOM 1146 C C . GLU A 1 143 ? -2.119 -9.822 12.728 1.00 89.81 143 GLU A C 1
ATOM 1148 O O . GLU A 1 143 ? -2.973 -10.136 13.562 1.00 89.81 143 GLU A O 1
ATOM 1153 N N . GLU A 1 144 ? -0.881 -9.481 13.088 1.00 88.44 144 GLU A N 1
ATOM 1154 C CA . GLU A 1 144 ? -0.461 -9.442 14.489 1.00 88.44 144 GLU A CA 1
ATOM 1155 C C . GLU A 1 144 ? -1.199 -8.341 15.264 1.00 88.44 144 GLU A C 1
ATOM 1157 O O . GLU A 1 144 ? -1.694 -8.593 16.366 1.00 88.44 144 GLU A O 1
ATOM 1162 N N . SER A 1 145 ? -1.371 -7.159 14.667 1.00 87.50 145 SER A N 1
ATOM 1163 C CA . SER A 1 145 ? -2.163 -6.065 15.241 1.00 87.50 145 SER A CA 1
ATOM 1164 C C . SER A 1 145 ? -3.622 -6.474 15.470 1.00 87.50 145 SER A C 1
ATOM 1166 O O . SER A 1 145 ? -4.146 -6.284 16.571 1.00 87.50 145 SER A O 1
ATOM 1168 N N . ARG A 1 146 ? -4.259 -7.147 14.501 1.00 89.31 146 ARG A N 1
ATOM 1169 C CA . ARG A 1 146 ? -5.613 -7.718 14.649 1.00 89.31 146 ARG A CA 1
ATOM 1170 C C . ARG A 1 146 ? -5.690 -8.726 15.789 1.00 89.31 146 ARG A C 1
ATOM 1172 O O . ARG A 1 146 ? -6.632 -8.697 16.586 1.00 89.31 146 ARG A O 1
ATOM 1179 N N . ARG A 1 147 ? -4.694 -9.610 15.905 1.00 88.06 147 ARG A N 1
ATOM 1180 C CA . ARG A 1 147 ? -4.611 -10.608 16.982 1.00 88.06 147 ARG A CA 1
ATOM 1181 C C . ARG A 1 147 ? -4.495 -9.942 18.353 1.00 88.06 147 ARG A C 1
ATOM 1183 O O . ARG A 1 147 ? -5.139 -10.380 19.308 1.00 88.06 147 ARG A O 1
ATOM 1190 N N . LEU A 1 148 ? -3.685 -8.889 18.461 1.00 84.19 148 LEU A N 1
ATOM 1191 C CA . LEU A 1 148 ? -3.553 -8.094 19.681 1.00 84.19 148 LEU A CA 1
ATOM 1192 C C . LEU A 1 148 ? -4.865 -7.380 20.024 1.00 84.19 148 LEU A C 1
ATOM 1194 O O . LEU A 1 148 ? -5.317 -7.491 21.164 1.00 84.19 148 LEU A O 1
ATOM 1198 N N . GLY A 1 149 ? -5.502 -6.725 19.050 1.00 82.06 149 GLY A N 1
ATOM 1199 C CA . GLY A 1 149 ? -6.807 -6.078 19.210 1.00 82.06 149 GLY A CA 1
ATOM 1200 C C . GLY A 1 149 ? -7.887 -7.050 19.688 1.00 82.06 149 GLY A C 1
ATOM 1201 O O . GLY A 1 149 ? -8.565 -6.786 20.679 1.00 82.06 149 GLY A O 1
ATOM 1202 N N . SER A 1 150 ? -7.979 -8.227 19.067 1.00 84.31 150 SER A N 1
ATOM 1203 C CA . SER A 1 150 ? -8.979 -9.247 19.418 1.00 84.31 150 SER A CA 1
ATOM 1204 C C . SER A 1 150 ? -8.816 -9.721 20.865 1.00 84.31 150 SER A C 1
ATOM 1206 O O . SER A 1 150 ? -9.773 -9.735 21.631 1.00 84.31 150 SER A O 1
ATOM 1208 N N . ARG A 1 151 ? -7.574 -9.977 21.306 1.00 82.75 151 ARG A N 1
ATOM 1209 C CA . ARG A 1 151 ? -7.285 -10.324 22.710 1.00 82.75 151 ARG A CA 1
ATOM 1210 C C . ARG A 1 151 ? -7.671 -9.227 23.695 1.00 82.75 151 ARG A C 1
ATOM 1212 O O . ARG A 1 151 ? -7.955 -9.524 24.857 1.00 82.75 151 ARG A O 1
ATOM 1219 N N . LEU A 1 152 ? -7.584 -7.962 23.287 1.00 78.56 152 LEU A N 1
ATOM 1220 C CA . LEU A 1 152 ? -7.996 -6.841 24.126 1.00 78.56 152 LEU A CA 1
ATOM 1221 C C . LEU A 1 152 ? -9.521 -6.818 24.276 1.00 78.56 152 LEU A C 1
ATOM 1223 O O . LEU A 1 152 ? -9.994 -6.697 25.406 1.00 78.56 152 LEU A O 1
ATOM 1227 N N . LEU A 1 153 ? -10.266 -7.028 23.188 1.00 77.38 153 LEU A N 1
ATOM 1228 C CA . LEU A 1 153 ? -11.730 -7.125 23.208 1.00 77.38 153 LEU A CA 1
ATOM 1229 C C . LEU A 1 153 ? -12.225 -8.331 24.018 1.00 77.38 153 LEU A C 1
ATOM 1231 O O . LEU A 1 153 ? -13.076 -8.164 24.893 1.00 77.38 153 LEU A O 1
ATOM 1235 N N . ASP A 1 154 ? -11.614 -9.506 23.842 1.00 77.31 154 ASP A N 1
ATOM 1236 C CA . ASP A 1 154 ? -11.950 -10.715 24.609 1.00 77.31 154 ASP A CA 1
ATOM 1237 C C . ASP A 1 154 ? -11.798 -10.483 26.119 1.00 77.31 154 ASP A C 1
ATOM 1239 O O . ASP A 1 154 ? -12.662 -10.836 26.924 1.00 77.31 154 ASP A O 1
ATOM 1243 N N . ARG A 1 155 ? -10.703 -9.826 26.526 1.00 73.12 155 ARG A N 1
ATOM 1244 C CA . ARG A 1 155 ? -10.453 -9.464 27.931 1.00 73.12 155 ARG A CA 1
ATOM 1245 C C . ARG A 1 155 ? -11.437 -8.421 28.456 1.00 73.12 155 ARG A C 1
ATOM 1247 O O . ARG A 1 155 ? -11.699 -8.405 29.658 1.00 73.12 155 ARG A O 1
ATOM 1254 N N . ALA A 1 156 ? -11.964 -7.569 27.581 1.00 68.12 156 ALA A N 1
ATOM 1255 C CA . ALA A 1 156 ? -13.042 -6.636 27.890 1.00 68.12 156 ALA A CA 1
ATOM 1256 C C . ALA A 1 156 ? -14.435 -7.294 27.850 1.00 68.12 156 ALA A C 1
ATOM 1258 O O . ALA A 1 156 ? -15.414 -6.630 28.174 1.00 68.12 156 ALA A O 1
ATOM 1259 N N . ARG A 1 157 ? -14.526 -8.594 27.515 1.00 70.50 157 ARG A N 1
ATOM 1260 C CA . ARG A 1 157 ? -15.780 -9.345 27.316 1.00 70.50 157 ARG A CA 1
ATOM 1261 C C . ARG A 1 157 ? -16.670 -8.743 26.227 1.00 70.50 157 ARG A C 1
ATOM 1263 O O . ARG A 1 157 ? -17.893 -8.814 26.314 1.00 70.50 157 ARG A O 1
ATOM 1270 N N . VAL A 1 158 ? -16.052 -8.166 25.203 1.00 67.06 158 VAL A N 1
ATOM 1271 C CA . VAL A 1 158 ? -16.742 -7.612 24.041 1.00 67.06 158 VAL A CA 1
ATOM 1272 C C . VAL A 1 158 ? -16.512 -8.530 22.851 1.00 67.06 158 VAL A C 1
ATOM 1274 O O . VAL A 1 158 ? -15.380 -8.894 22.552 1.00 67.06 158 VAL A O 1
ATOM 1277 N N . THR A 1 159 ? -17.590 -8.901 22.162 1.00 62.62 159 THR A N 1
ATOM 1278 C CA . THR A 1 159 ? -17.485 -9.665 20.914 1.00 62.62 159 THR A CA 1
ATOM 1279 C C . THR A 1 159 ? -17.215 -8.697 19.766 1.00 62.62 159 THR A C 1
ATOM 1281 O O . THR A 1 159 ? -17.998 -7.774 19.542 1.00 62.62 159 THR A O 1
ATOM 1284 N N . ALA A 1 160 ? -16.114 -8.897 19.041 1.00 55.69 160 ALA A N 1
ATOM 1285 C CA . ALA A 1 160 ? -15.804 -8.126 17.841 1.00 55.69 160 ALA A CA 1
ATOM 1286 C C . ALA A 1 160 ? -16.817 -8.475 16.739 1.00 55.69 160 ALA A C 1
ATOM 1288 O O . ALA A 1 160 ? -16.753 -9.550 16.146 1.00 55.69 160 ALA A O 1
ATOM 1289 N N . GLY A 1 161 ? -17.789 -7.597 16.504 1.00 54.97 161 GLY A N 1
ATOM 1290 C CA . GLY A 1 161 ? -18.841 -7.845 15.512 1.00 54.97 161 GLY A CA 1
ATOM 1291 C C . GLY A 1 161 ? -19.473 -6.590 14.917 1.00 54.97 161 GLY A C 1
ATOM 1292 O O . GLY A 1 161 ? -20.005 -6.655 13.812 1.00 54.97 161 GLY A O 1
ATOM 1293 N N . SER A 1 162 ? -19.384 -5.449 15.603 1.00 63.22 162 SER A N 1
ATOM 1294 C CA . SER A 1 162 ? -19.844 -4.151 15.107 1.00 63.22 162 SER A CA 1
ATOM 1295 C C . SER A 1 162 ? -18.895 -3.034 15.540 1.00 63.22 162 SER A C 1
ATOM 1297 O O . SER A 1 162 ? -18.238 -3.142 16.577 1.00 63.22 162 SER A O 1
ATOM 1299 N N . PHE A 1 163 ? -18.847 -1.961 14.748 1.00 64.44 163 PHE A N 1
ATOM 1300 C CA . PHE A 1 163 ? -18.101 -0.735 15.047 1.00 64.44 163 PHE A CA 1
ATOM 1301 C C . PHE A 1 163 ? -18.415 -0.221 16.466 1.00 64.44 163 PHE A C 1
ATOM 1303 O O . PHE A 1 163 ? -17.508 -0.043 17.276 1.00 64.44 163 PHE A O 1
ATOM 1310 N N . ASP A 1 164 ? -19.703 -0.141 16.815 1.00 65.00 164 ASP A N 1
ATOM 1311 C CA . ASP A 1 164 ? -20.174 0.321 18.129 1.00 65.00 164 ASP A CA 1
ATOM 1312 C C . ASP A 1 164 ? -19.674 -0.550 19.288 1.00 65.00 164 ASP A C 1
ATOM 1314 O O . ASP A 1 164 ? -19.331 -0.040 20.353 1.00 65.00 164 ASP A O 1
ATOM 1318 N N . ALA A 1 165 ? -19.590 -1.872 19.092 1.00 66.06 165 ALA A N 1
ATOM 1319 C CA . ALA A 1 165 ? -19.058 -2.772 20.110 1.00 66.06 165 ALA A CA 1
ATOM 1320 C C . ALA A 1 165 ? -17.564 -2.508 20.349 1.00 66.06 165 ALA A C 1
ATOM 1322 O O . ALA A 1 165 ? -17.118 -2.458 21.496 1.00 66.06 165 ALA A O 1
ATOM 1323 N N . VAL A 1 166 ? -16.794 -2.298 19.278 1.00 66.50 166 VAL A N 1
ATOM 1324 C CA . VAL A 1 166 ? -15.357 -2.003 19.365 1.00 66.50 166 VAL A CA 1
ATOM 1325 C C . VAL A 1 166 ? -15.113 -0.646 20.041 1.00 66.50 166 VAL A C 1
ATOM 1327 O O . VAL A 1 166 ? -14.260 -0.569 20.928 1.00 66.50 166 VAL A O 1
ATOM 1330 N N . CYS A 1 167 ? -15.898 0.384 19.708 1.00 67.06 167 CYS A N 1
ATOM 1331 C CA . CYS A 1 167 ? -15.860 1.688 20.381 1.00 67.06 167 CYS A CA 1
ATOM 1332 C C . CYS A 1 167 ? -16.249 1.579 21.867 1.00 67.06 167 CYS A C 1
ATOM 1334 O O . CYS A 1 167 ? -15.510 2.038 22.735 1.00 67.06 167 CYS A O 1
ATOM 1336 N N . GLY A 1 168 ? -17.342 0.879 22.195 1.00 65.00 168 GLY A N 1
ATOM 1337 C CA . GLY A 1 168 ? -17.803 0.702 23.580 1.00 65.00 168 GLY A CA 1
ATOM 1338 C C . GLY A 1 168 ? -16.838 -0.094 24.473 1.00 65.00 168 GLY A C 1
ATOM 1339 O O . GLY A 1 168 ? -16.793 0.098 25.690 1.00 65.00 168 GLY A O 1
ATOM 1340 N N . ALA A 1 169 ? -16.003 -0.965 23.893 1.00 67.81 169 ALA A N 1
ATOM 1341 C CA . ALA A 1 169 ? -14.930 -1.642 24.626 1.00 67.81 169 ALA A CA 1
ATOM 1342 C C . ALA A 1 169 ? -13.814 -0.681 25.068 1.00 67.81 169 ALA A C 1
ATOM 1344 O O . ALA A 1 169 ? -13.088 -0.966 26.027 1.00 67.81 169 ALA A O 1
ATOM 1345 N N . PHE A 1 170 ? -13.651 0.436 24.359 1.00 66.38 170 PHE A N 1
ATOM 1346 C CA . PHE A 1 170 ? -12.483 1.299 24.458 1.00 66.38 170 PHE A CA 1
ATOM 1347 C C . PHE A 1 170 ? -12.431 2.081 25.776 1.00 66.38 170 PHE A C 1
ATOM 1349 O O . PHE A 1 170 ? -11.375 2.139 26.411 1.00 66.38 170 PHE A O 1
ATOM 1356 N N . GLU A 1 171 ? -13.577 2.564 26.259 1.00 64.19 171 GLU A N 1
ATOM 1357 C CA . GLU A 1 171 ? -13.715 3.230 27.564 1.00 64.19 171 GLU A CA 1
ATOM 1358 C C . GLU A 1 171 ? -13.197 2.368 28.728 1.00 64.19 171 GLU A C 1
ATOM 1360 O O . GLU A 1 171 ? -12.500 2.836 29.632 1.00 64.19 171 GLU A O 1
ATOM 1365 N N . ASN A 1 172 ? -13.440 1.058 28.669 1.00 64.94 172 ASN A N 1
ATOM 1366 C CA . ASN A 1 172 ? -12.958 0.115 29.680 1.00 64.94 172 ASN A CA 1
ATOM 1367 C C . ASN A 1 172 ? -11.466 -0.220 29.533 1.00 64.94 172 ASN A C 1
ATOM 1369 O O . ASN A 1 172 ? -10.805 -0.611 30.502 1.00 64.94 172 ASN A O 1
ATOM 1373 N N . LEU A 1 173 ? -10.928 -0.108 28.319 1.00 65.06 173 LEU A N 1
ATOM 1374 C CA . LEU A 1 173 ? -9.558 -0.483 27.988 1.00 65.06 173 LEU A CA 1
ATOM 1375 C C . LEU A 1 173 ? -8.557 0.669 28.187 1.00 65.06 173 LEU A C 1
ATOM 1377 O O . LEU A 1 173 ? -7.425 0.399 28.607 1.00 65.06 173 LEU A O 1
ATOM 1381 N N . ARG A 1 174 ? -8.965 1.932 27.970 1.00 66.12 174 ARG A N 1
ATOM 1382 C CA . ARG A 1 174 ? -8.101 3.130 28.074 1.00 66.12 174 ARG A CA 1
ATOM 1383 C C . ARG A 1 174 ? -7.468 3.321 29.450 1.00 66.12 174 ARG A C 1
ATOM 1385 O O . ARG A 1 174 ? -6.340 3.785 29.553 1.00 66.12 174 ARG A O 1
ATOM 1392 N N . THR A 1 175 ? -8.154 2.897 30.509 1.00 64.19 175 THR A N 1
ATOM 1393 C CA . THR A 1 175 ? -7.677 3.025 31.897 1.00 64.19 175 THR A CA 1
ATOM 1394 C C . THR A 1 175 ? -6.703 1.918 32.315 1.00 64.19 175 THR A C 1
ATOM 1396 O O . THR A 1 175 ? -6.118 1.984 33.393 1.00 64.19 175 THR A O 1
ATOM 1399 N N . ARG A 1 176 ? -6.524 0.874 31.491 1.00 58.88 176 ARG A N 1
ATOM 1400 C CA . ARG A 1 176 ? -5.847 -0.377 31.886 1.00 58.88 176 ARG A CA 1
ATOM 1401 C C . ARG A 1 176 ? -4.670 -0.770 30.994 1.00 58.88 176 ARG A C 1
ATOM 1403 O O . ARG A 1 176 ? -4.029 -1.791 31.260 1.00 58.88 176 ARG A O 1
ATOM 1410 N N . ARG A 1 177 ? -4.413 -0.049 29.899 1.00 65.19 177 ARG A N 1
ATOM 1411 C CA . ARG A 1 177 ? -3.469 -0.466 28.847 1.00 65.19 177 ARG A CA 1
ATOM 1412 C C . ARG A 1 177 ? -2.647 0.696 28.300 1.00 65.19 177 ARG A C 1
ATOM 1414 O O . ARG A 1 177 ? -3.014 1.853 28.436 1.00 65.19 177 ARG A O 1
ATOM 1421 N N . SER A 1 178 ? -1.529 0.347 27.660 1.00 63.91 178 SER A N 1
ATOM 1422 C CA . SER A 1 178 ? -0.701 1.296 26.913 1.00 63.91 178 SER A CA 1
ATOM 1423 C C . SER A 1 178 ? -1.528 1.946 25.791 1.00 63.91 178 SER A C 1
ATOM 1425 O O . SER A 1 178 ? -2.098 1.203 24.983 1.00 63.91 178 SER A O 1
ATOM 1427 N N . PRO A 1 179 ? -1.556 3.290 25.689 1.00 64.12 179 PRO A N 1
ATOM 1428 C CA . PRO A 1 179 ? -2.213 4.004 24.592 1.00 64.12 179 PRO A CA 1
ATOM 1429 C C . PRO A 1 179 ? -1.775 3.513 23.208 1.00 64.12 179 PRO A C 1
ATOM 1431 O O . PRO A 1 179 ? -2.593 3.399 22.302 1.00 64.12 179 PRO A O 1
ATOM 1434 N N . HIS A 1 180 ? -0.505 3.133 23.061 1.00 66.12 180 HIS A N 1
ATOM 1435 C CA . HIS A 1 180 ? 0.043 2.611 21.812 1.00 66.12 180 HIS A CA 1
ATOM 1436 C C . HIS A 1 180 ? -0.568 1.256 21.414 1.00 66.12 180 HIS A C 1
ATOM 1438 O O . HIS A 1 180 ? -0.968 1.066 20.269 1.00 66.12 180 HIS A O 1
ATOM 1444 N N . ALA A 1 181 ? -0.722 0.332 22.371 1.00 65.62 181 ALA A N 1
ATOM 1445 C CA . ALA A 1 181 ? -1.313 -0.986 22.115 1.00 65.62 181 ALA A CA 1
ATOM 1446 C C . ALA A 1 181 ? -2.805 -0.899 21.754 1.00 65.62 181 ALA A C 1
ATOM 1448 O O . ALA A 1 181 ? -3.308 -1.712 20.980 1.00 65.62 181 ALA A O 1
ATOM 1449 N N . LEU A 1 182 ? -3.505 0.095 22.307 1.00 66.56 182 LEU A N 1
ATOM 1450 C CA . LEU A 1 182 ? -4.895 0.376 21.966 1.00 66.56 182 LEU A CA 1
ATOM 1451 C C . LEU A 1 182 ? -5.018 0.970 20.562 1.00 66.56 182 LEU A C 1
ATOM 1453 O O . LEU A 1 182 ? -5.818 0.476 19.774 1.00 66.56 182 LEU A O 1
ATOM 1457 N N . ARG A 1 183 ? -4.186 1.962 20.224 1.00 69.06 183 ARG A N 1
ATOM 1458 C CA . ARG A 1 183 ? -4.176 2.605 18.900 1.00 69.06 183 ARG A CA 1
ATOM 1459 C C . ARG A 1 183 ? -3.858 1.622 17.776 1.00 69.06 183 ARG A C 1
ATOM 1461 O O . ARG A 1 183 ? -4.575 1.589 16.785 1.00 69.06 183 ARG A O 1
ATOM 1468 N N . GLN A 1 184 ? -2.842 0.777 17.951 1.00 73.56 184 GLN A N 1
ATOM 1469 C CA . GLN A 1 184 ? -2.459 -0.190 16.918 1.00 73.56 184 GLN A CA 1
ATOM 1470 C C . GLN A 1 184 ? -3.414 -1.385 16.831 1.00 73.56 184 GLN A C 1
ATOM 1472 O O . GLN A 1 184 ? -3.775 -1.799 15.738 1.00 73.56 184 GLN A O 1
ATOM 1477 N N . GLY A 1 185 ? -3.852 -1.944 17.963 1.00 82.31 185 GLY A N 1
ATOM 1478 C CA . 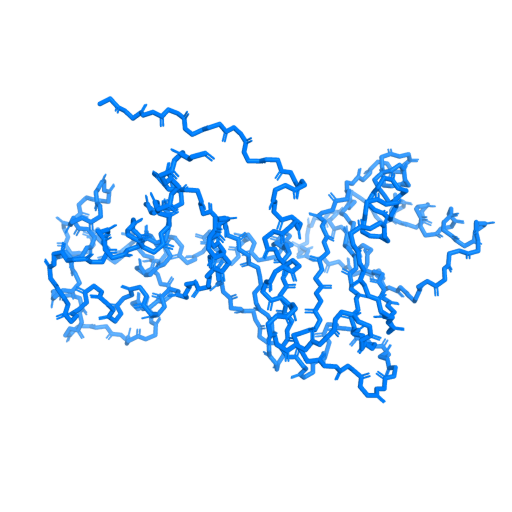GLY A 1 185 ? -4.725 -3.119 17.956 1.00 82.31 185 GLY A CA 1
ATOM 1479 C C . GLY A 1 185 ? -6.182 -2.782 17.644 1.00 82.31 185 GLY A C 1
ATOM 1480 O O . GLY A 1 185 ? -6.770 -3.345 16.726 1.00 82.31 185 GLY A O 1
ATOM 1481 N N . ILE A 1 186 ? -6.779 -1.868 18.414 1.00 79.81 186 ILE A N 1
ATOM 1482 C CA . ILE A 1 186 ? -8.201 -1.529 18.271 1.00 79.81 186 ILE A CA 1
ATOM 1483 C C . ILE A 1 186 ? -8.444 -0.645 17.048 1.00 79.81 186 ILE A C 1
ATOM 1485 O O . ILE A 1 186 ? -9.408 -0.882 16.327 1.00 79.81 186 ILE A O 1
ATOM 1489 N N . GLY A 1 187 ? -7.558 0.312 16.761 1.00 84.38 187 GLY A N 1
ATOM 1490 C CA . GLY A 1 187 ? -7.689 1.155 15.572 1.00 84.38 187 GLY A CA 1
ATOM 1491 C C . GLY A 1 187 ? -7.669 0.352 14.266 1.00 84.38 187 GLY A C 1
ATOM 1492 O O . GLY A 1 187 ? -8.426 0.662 13.352 1.00 84.38 187 GLY A O 1
ATOM 1493 N N . VAL A 1 188 ? -6.886 -0.733 14.194 1.00 88.94 188 VAL A N 1
ATOM 1494 C CA . VAL A 1 188 ? -6.910 -1.653 13.042 1.00 88.94 188 VAL A CA 1
ATOM 1495 C C . VAL A 1 188 ? -8.246 -2.390 12.936 1.00 88.94 188 VAL A C 1
ATOM 1497 O O . VAL A 1 188 ? -8.780 -2.507 11.839 1.00 88.94 188 VAL A O 1
ATOM 1500 N N . LEU A 1 189 ? -8.832 -2.835 14.052 1.00 87.00 189 LEU A N 1
ATOM 1501 C CA . LEU A 1 189 ? -10.152 -3.479 14.030 1.00 87.00 189 LEU A CA 1
ATOM 1502 C C . LEU A 1 189 ? -11.269 -2.508 13.623 1.00 87.00 189 LEU A C 1
ATOM 1504 O O . LEU A 1 189 ? -12.147 -2.889 12.853 1.00 87.00 189 LEU A O 1
ATOM 1508 N N . LEU A 1 190 ? -11.226 -1.256 14.092 1.00 82.81 190 LEU A N 1
ATOM 1509 C CA . LEU A 1 190 ? -12.136 -0.204 13.623 1.00 82.81 190 LEU A CA 1
ATOM 1510 C C . LEU A 1 190 ? -11.960 0.028 12.119 1.00 82.81 190 LEU A C 1
ATOM 1512 O O . LEU A 1 190 ? -12.940 0.032 11.376 1.00 82.81 190 LEU A O 1
ATOM 1516 N N . GLY A 1 191 ? -10.716 0.123 11.653 1.00 87.56 191 GLY A N 1
ATOM 1517 C CA . GLY A 1 191 ? -10.403 0.241 10.234 1.00 87.56 191 GLY A CA 1
ATOM 1518 C C . GLY A 1 191 ? -10.948 -0.918 9.396 1.00 87.56 191 GLY A C 1
ATOM 1519 O O . GLY A 1 191 ? -11.571 -0.675 8.369 1.00 87.56 191 GLY A O 1
ATOM 1520 N N . ASP A 1 192 ? -10.813 -2.166 9.859 1.00 88.81 192 ASP A N 1
ATOM 1521 C CA . ASP A 1 192 ? -11.372 -3.341 9.176 1.00 88.81 192 ASP A CA 1
ATOM 1522 C C . ASP A 1 192 ? -12.903 -3.254 9.048 1.00 88.81 192 ASP A C 1
ATOM 1524 O O . ASP A 1 192 ? -13.458 -3.630 8.015 1.00 88.81 192 ASP A O 1
ATOM 1528 N N . THR A 1 193 ? -13.599 -2.735 10.070 1.00 83.50 193 THR A N 1
ATOM 1529 C CA . THR A 1 193 ? -15.056 -2.532 9.988 1.00 83.50 193 THR A CA 1
ATOM 1530 C C . THR A 1 193 ? -15.448 -1.439 8.996 1.00 83.50 193 THR A C 1
ATOM 1532 O O . THR A 1 193 ? -16.456 -1.591 8.312 1.00 83.50 193 THR A O 1
ATOM 1535 N N . LEU A 1 194 ? -14.648 -0.375 8.872 1.00 82.62 194 LEU A N 1
ATOM 1536 C CA . LEU A 1 194 ? -14.894 0.699 7.908 1.00 82.62 194 LEU A CA 1
ATOM 1537 C C . LEU A 1 194 ? -14.602 0.234 6.476 1.00 82.62 194 LEU A C 1
ATOM 1539 O O . LEU A 1 194 ? -15.452 0.393 5.609 1.00 82.62 194 LEU A O 1
ATOM 1543 N N . VAL A 1 195 ? -13.455 -0.411 6.241 1.00 88.06 195 VAL A N 1
ATOM 1544 C CA . VAL A 1 195 ? -13.040 -0.953 4.929 1.00 88.06 195 VAL A CA 1
ATOM 1545 C C . VAL A 1 195 ? -14.020 -1.992 4.387 1.00 88.06 195 VAL A C 1
ATOM 1547 O O . VAL A 1 195 ? -14.182 -2.126 3.180 1.00 88.06 195 VAL A O 1
ATOM 1550 N N . LYS A 1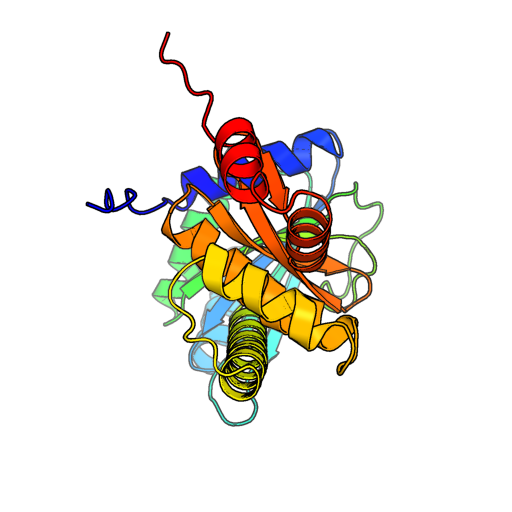 196 ? -14.704 -2.727 5.267 1.00 84.31 196 LYS A N 1
ATOM 1551 C CA . LYS A 1 196 ? -15.728 -3.692 4.857 1.00 84.31 196 LYS A CA 1
ATOM 1552 C C . LYS A 1 196 ? -16.993 -3.032 4.294 1.00 84.31 196 LYS A C 1
ATOM 1554 O O . LYS A 1 196 ? -17.643 -3.620 3.433 1.00 84.31 196 LYS A O 1
ATOM 1559 N N . ASP A 1 197 ? -17.358 -1.866 4.818 1.00 80.38 197 ASP A N 1
ATOM 1560 C CA . ASP A 1 197 ? -18.668 -1.248 4.592 1.00 80.38 197 ASP A CA 1
ATOM 1561 C C . ASP A 1 197 ? -18.603 0.021 3.726 1.00 80.38 197 ASP A C 1
ATOM 1563 O O . ASP A 1 197 ? -19.645 0.489 3.267 1.00 80.38 197 ASP A O 1
ATOM 1567 N N . LEU A 1 198 ? -17.411 0.585 3.511 1.00 83.06 198 LEU A N 1
ATOM 1568 C CA . LEU A 1 198 ? -17.171 1.838 2.792 1.00 83.06 198 LEU A CA 1
ATOM 1569 C C . LEU A 1 198 ? -16.100 1.646 1.702 1.00 83.06 198 LEU A C 1
ATOM 1571 O O . LEU A 1 198 ? -15.271 0.745 1.835 1.00 83.06 198 LEU A O 1
ATOM 1575 N N . PRO A 1 199 ? -16.076 2.483 0.644 1.00 86.94 199 PRO A N 1
ATOM 1576 C CA . PRO A 1 199 ? -15.077 2.432 -0.431 1.00 86.94 199 PRO A CA 1
ATOM 1577 C C . PRO A 1 199 ? -13.715 2.953 0.056 1.00 86.94 199 PRO A C 1
ATOM 1579 O O . PRO A 1 199 ? -13.237 4.030 -0.306 1.00 86.94 199 PRO A O 1
ATOM 1582 N N . LEU A 1 200 ? -13.102 2.164 0.931 1.00 89.94 200 LEU A N 1
ATOM 1583 C CA . LEU A 1 200 ? -11.839 2.422 1.595 1.00 89.94 200 LEU A CA 1
ATOM 1584 C C . LEU A 1 200 ? -10.893 1.241 1.361 1.00 89.94 200 LEU A C 1
ATOM 1586 O O . LEU A 1 200 ? -11.329 0.094 1.277 1.00 89.94 200 LEU A O 1
ATOM 1590 N N . VAL A 1 201 ? -9.587 1.495 1.319 1.00 92.69 201 VAL A N 1
ATOM 1591 C CA . VAL A 1 201 ? -8.578 0.442 1.140 1.00 92.69 201 VAL A CA 1
ATOM 1592 C C . VAL A 1 201 ? -7.395 0.633 2.081 1.00 92.69 201 VAL A C 1
ATOM 1594 O O . VAL A 1 201 ? -6.945 1.749 2.327 1.00 92.69 201 VAL A O 1
ATOM 1597 N N . TRP A 1 202 ? -6.876 -0.470 2.619 1.00 93.81 202 TRP A N 1
ATOM 1598 C CA . TRP A 1 202 ? -5.666 -0.448 3.434 1.00 93.81 202 TRP A CA 1
ATOM 1599 C C . TRP A 1 202 ? -4.420 -0.183 2.582 1.00 93.81 202 TRP A C 1
ATOM 1601 O O . TRP A 1 202 ? -4.164 -0.877 1.601 1.00 93.81 202 TRP A O 1
ATOM 1611 N N . MET A 1 203 ? -3.608 0.762 3.041 1.00 93.81 203 MET A N 1
ATOM 1612 C CA . MET A 1 203 ? -2.350 1.202 2.451 1.00 93.81 203 MET A CA 1
ATOM 1613 C C . MET A 1 203 ? -1.187 1.074 3.430 1.00 93.81 203 MET A C 1
ATOM 1615 O O . MET A 1 203 ? -1.356 0.856 4.636 1.00 93.81 203 MET A O 1
ATOM 1619 N N . ALA A 1 204 ? 0.013 1.198 2.877 1.00 91.69 204 ALA A N 1
ATOM 1620 C CA . ALA A 1 204 ? 1.251 1.358 3.608 1.00 91.69 204 ALA A CA 1
ATOM 1621 C C . ALA A 1 204 ? 1.685 2.821 3.562 1.00 91.69 204 ALA A C 1
ATOM 1623 O O . ALA A 1 204 ? 1.959 3.353 2.489 1.00 91.69 204 ALA A O 1
ATOM 1624 N N . TYR A 1 205 ? 1.772 3.444 4.734 1.00 90.81 205 TYR A N 1
ATOM 1625 C CA . TYR A 1 205 ? 2.521 4.675 4.925 1.00 90.81 205 TYR A CA 1
ATOM 1626 C C . TYR A 1 205 ? 3.867 4.320 5.563 1.00 90.81 205 TYR A C 1
ATOM 1628 O O . TYR A 1 205 ? 3.927 3.544 6.523 1.00 90.81 205 TYR A O 1
ATOM 1636 N N . ARG A 1 206 ? 4.966 4.838 5.021 1.00 86.62 206 ARG A N 1
ATOM 1637 C CA . ARG A 1 206 ? 6.319 4.604 5.534 1.00 86.62 206 ARG A CA 1
ATOM 1638 C C . ARG A 1 206 ? 6.998 5.920 5.827 1.00 86.62 206 ARG A C 1
ATOM 1640 O O . ARG A 1 206 ? 7.004 6.808 4.986 1.00 86.62 206 ARG A O 1
ATOM 1647 N N . GLU A 1 207 ? 7.609 6.015 6.997 1.00 82.19 207 GLU A N 1
ATOM 1648 C CA . GLU A 1 207 ? 8.331 7.211 7.419 1.00 82.19 207 GLU A CA 1
ATOM 1649 C C . GLU A 1 207 ? 9.448 6.815 8.387 1.00 82.19 207 GLU A C 1
ATOM 1651 O O . GLU A 1 207 ? 9.243 5.963 9.253 1.00 82.19 207 GLU A O 1
ATOM 1656 N N . TYR A 1 208 ? 10.647 7.383 8.225 1.00 72.31 208 TYR A N 1
ATOM 1657 C CA . TYR A 1 208 ? 11.819 7.122 9.080 1.00 72.31 208 TYR A CA 1
ATOM 1658 C C . TYR A 1 208 ? 12.133 5.628 9.328 1.00 72.31 208 TYR A C 1
ATOM 1660 O O . TYR A 1 208 ? 12.508 5.233 10.433 1.00 72.31 208 TYR A O 1
ATOM 1668 N N . GLY A 1 209 ? 11.966 4.775 8.310 1.00 67.19 209 GLY A N 1
ATOM 1669 C CA . GLY A 1 209 ? 12.174 3.322 8.420 1.00 67.19 209 GLY A CA 1
ATOM 1670 C C . GLY A 1 209 ? 11.077 2.565 9.186 1.00 67.19 209 GLY A C 1
ATOM 1671 O O . GLY A 1 209 ? 11.214 1.366 9.436 1.00 67.19 209 GLY A O 1
ATOM 1672 N N . GLY A 1 210 ? 9.993 3.244 9.567 1.00 75.69 210 GLY A N 1
ATOM 1673 C CA . GLY A 1 210 ? 8.800 2.664 10.173 1.00 75.69 210 GLY A CA 1
ATOM 1674 C C . GLY A 1 210 ? 7.716 2.345 9.145 1.00 75.69 210 GLY A C 1
ATOM 1675 O O . GLY A 1 210 ? 7.587 3.015 8.122 1.00 75.69 210 GLY A O 1
ATOM 1676 N N . PHE A 1 211 ? 6.915 1.320 9.439 1.00 84.50 211 PHE A N 1
ATOM 1677 C CA . PHE A 1 211 ? 5.647 1.052 8.763 1.00 84.50 211 PHE A CA 1
ATOM 1678 C C . PHE A 1 211 ? 4.497 1.560 9.629 1.00 84.50 211 PHE A C 1
ATOM 1680 O O . PHE A 1 211 ? 4.405 1.207 10.809 1.00 84.50 211 PHE A O 1
ATOM 1687 N N . TYR A 1 212 ? 3.595 2.319 9.015 1.00 86.50 212 TYR A N 1
ATOM 1688 C CA . TYR A 1 212 ? 2.372 2.803 9.627 1.00 86.50 212 TYR A CA 1
ATOM 1689 C C . TYR A 1 212 ? 1.188 2.422 8.730 1.00 86.50 212 TYR A C 1
ATOM 1691 O O . TYR A 1 212 ? 1.156 2.770 7.547 1.00 86.50 212 TYR A O 1
ATOM 1699 N N . PRO A 1 213 ? 0.204 1.683 9.255 1.00 90.06 213 PRO A N 1
ATOM 1700 C CA . PRO A 1 213 ? -0.999 1.380 8.497 1.00 90.06 213 PRO A CA 1
ATOM 1701 C C . PRO A 1 213 ? -1.827 2.647 8.264 1.00 90.06 213 PRO A C 1
ATOM 1703 O O . PRO A 1 213 ? -2.083 3.406 9.198 1.00 90.06 213 PRO A O 1
ATOM 1706 N N . ALA A 1 214 ? -2.283 2.830 7.030 1.00 92.31 214 ALA A N 1
ATOM 1707 C CA . ALA A 1 214 ? -3.174 3.915 6.635 1.00 92.31 214 ALA A CA 1
ATOM 1708 C C . ALA A 1 214 ? -4.355 3.352 5.838 1.00 92.31 214 ALA A C 1
ATOM 1710 O O . ALA A 1 214 ? -4.246 2.289 5.232 1.00 92.31 214 ALA A O 1
ATOM 1711 N N . ILE A 1 215 ? -5.483 4.048 5.832 1.00 92.88 215 ILE A N 1
ATOM 1712 C CA . ILE A 1 215 ? -6.658 3.716 5.030 1.00 92.88 215 ILE A CA 1
ATOM 1713 C C . ILE A 1 215 ? -6.881 4.857 4.050 1.00 92.88 215 ILE A C 1
ATOM 1715 O O . ILE A 1 215 ? -7.037 6.000 4.470 1.00 92.88 215 ILE A O 1
ATOM 1719 N N . LEU A 1 216 ? -6.913 4.537 2.763 1.00 92.50 216 LEU A N 1
ATOM 1720 C CA . LEU A 1 216 ? -7.207 5.480 1.694 1.00 92.50 216 LEU A CA 1
ATOM 1721 C C . LEU A 1 216 ? -8.702 5.464 1.380 1.00 92.50 216 LEU A C 1
ATOM 1723 O O . LEU A 1 216 ? -9.263 4.401 1.111 1.00 92.50 216 LEU A O 1
ATOM 1727 N N . GLY A 1 217 ? -9.327 6.639 1.381 1.00 90.75 217 GLY A N 1
ATOM 1728 C CA . GLY A 1 217 ? -10.665 6.845 0.840 1.00 90.75 217 GLY A CA 1
ATOM 1729 C C . GLY A 1 217 ? -10.633 7.044 -0.667 1.00 90.75 217 GLY A C 1
ATOM 1730 O O . GLY A 1 217 ? -9.946 7.938 -1.158 1.00 90.75 217 GLY A O 1
ATOM 1731 N N . LEU A 1 218 ? -11.380 6.213 -1.393 1.00 88.44 218 LEU A N 1
ATOM 1732 C CA . LEU A 1 218 ? -11.308 6.156 -2.855 1.00 88.44 218 LEU A CA 1
ATOM 1733 C C . LEU A 1 218 ? -12.038 7.312 -3.552 1.00 88.44 218 LEU A C 1
ATOM 1735 O O . LEU A 1 218 ? -11.695 7.641 -4.682 1.00 88.44 218 LEU A O 1
ATOM 1739 N N . GLU A 1 219 ? -13.01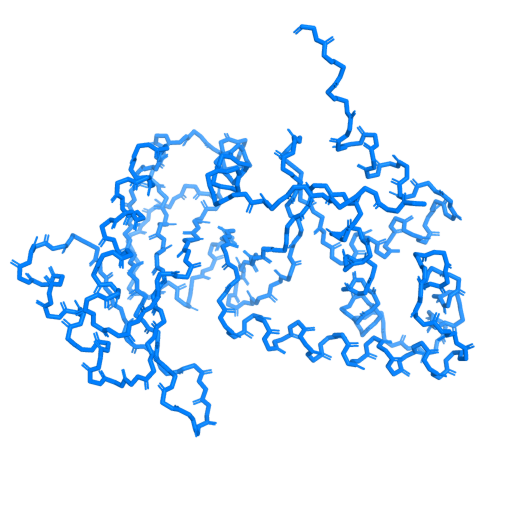9 7.932 -2.890 1.00 81.56 219 GLU A N 1
ATOM 1740 C CA . GLU A 1 219 ? -13.855 8.980 -3.495 1.00 81.56 219 GLU A CA 1
ATOM 1741 C C . GLU A 1 219 ? -13.309 10.395 -3.260 1.00 81.56 219 GLU A C 1
ATOM 1743 O O . GLU A 1 219 ? -13.162 11.161 -4.208 1.00 81.56 219 GLU A O 1
ATOM 1748 N N . LYS A 1 220 ? -12.963 10.742 -2.012 1.00 73.94 220 LYS A N 1
ATOM 1749 C CA . LYS A 1 220 ? -12.494 12.092 -1.639 1.00 73.94 220 LYS A CA 1
ATOM 1750 C C . LYS A 1 220 ? -10.984 12.194 -1.380 1.00 73.94 220 LYS A C 1
ATOM 1752 O O . LYS A 1 220 ? -10.561 13.199 -0.834 1.00 73.94 220 LYS A O 1
ATOM 1757 N N . ALA A 1 221 ? -10.192 11.174 -1.739 1.00 73.19 221 ALA A N 1
ATOM 1758 C CA . ALA A 1 221 ? -8.744 11.130 -1.488 1.00 73.19 221 ALA A CA 1
ATOM 1759 C C . ALA A 1 221 ? -8.405 11.551 -0.043 1.00 73.19 221 ALA A C 1
ATOM 1761 O O . ALA A 1 221 ? -7.719 12.531 0.199 1.00 73.19 221 ALA A O 1
ATOM 1762 N N . ASN A 1 222 ? -8.920 10.808 0.937 1.00 83.25 222 ASN A N 1
ATOM 1763 C CA . ASN A 1 222 ? -8.648 11.052 2.356 1.00 83.25 222 ASN A CA 1
ATOM 1764 C C . ASN A 1 222 ? -7.775 9.936 2.935 1.00 83.25 222 ASN A C 1
ATOM 1766 O O . ASN A 1 222 ? -7.916 8.775 2.542 1.00 83.25 222 ASN A O 1
ATOM 1770 N N . LEU A 1 223 ? -6.918 10.265 3.905 1.00 87.38 223 LEU A N 1
ATOM 1771 C CA . LEU A 1 223 ? -6.130 9.287 4.658 1.00 87.38 223 LEU A CA 1
ATOM 1772 C C . LEU A 1 223 ? -6.601 9.191 6.107 1.00 87.38 223 LEU A C 1
ATOM 1774 O O . LEU A 1 223 ? -6.627 10.179 6.840 1.00 87.38 223 LEU A O 1
ATOM 1778 N N . TYR A 1 224 ? -6.903 7.970 6.540 1.00 87.19 224 TYR A N 1
ATOM 1779 C CA . TYR A 1 224 ? -7.247 7.667 7.924 1.00 87.19 224 TYR A CA 1
ATOM 1780 C C . TYR A 1 224 ? -6.187 6.768 8.549 1.00 87.19 224 TYR A C 1
ATOM 1782 O O . TYR A 1 224 ? -5.833 5.722 8.007 1.00 87.19 224 TYR A O 1
ATOM 1790 N N . TYR A 1 225 ? -5.721 7.141 9.734 1.00 87.62 225 TYR A N 1
ATOM 1791 C CA . TYR A 1 225 ? -4.764 6.355 10.507 1.00 87.62 225 TYR A CA 1
ATOM 1792 C C . TYR A 1 225 ? -5.478 5.684 11.684 1.00 87.62 225 TYR A C 1
ATOM 1794 O O . TYR A 1 225 ? -6.362 6.303 12.280 1.00 87.62 225 TYR A O 1
ATOM 1802 N N . PRO A 1 226 ? -5.098 4.457 12.089 1.00 83.88 226 PRO A N 1
ATOM 1803 C CA . PRO A 1 226 ? -5.714 3.773 13.229 1.00 83.88 226 PRO A CA 1
ATOM 1804 C C . PRO A 1 226 ? -5.767 4.598 14.516 1.00 83.88 226 PRO A C 1
ATOM 1806 O O . PRO A 1 226 ? -6.724 4.497 15.279 1.00 83.88 226 PRO A O 1
ATOM 1809 N N . GLU A 1 227 ? -4.764 5.438 14.758 1.00 74.44 227 GLU A N 1
ATOM 1810 C CA . GLU A 1 227 ? -4.748 6.338 15.909 1.00 74.44 227 GLU A CA 1
ATOM 1811 C C . GLU A 1 227 ? -5.761 7.479 15.811 1.00 74.44 227 GLU A C 1
ATOM 1813 O O . GLU A 1 227 ? -6.390 7.794 16.821 1.00 74.44 227 GLU A O 1
ATOM 1818 N N . ASN A 1 228 ? -5.977 8.024 14.612 1.00 75.88 228 ASN A N 1
ATOM 1819 C CA . ASN A 1 228 ? -6.992 9.045 14.364 1.00 75.88 228 ASN A CA 1
ATOM 1820 C C . ASN A 1 228 ? -8.388 8.444 14.489 1.00 75.88 228 ASN A C 1
ATOM 1822 O O . ASN A 1 228 ? -9.238 9.032 15.140 1.00 75.88 228 ASN A O 1
ATOM 1826 N N . LEU A 1 229 ? -8.606 7.234 13.964 1.00 77.38 229 LEU A N 1
ATOM 1827 C CA . LEU A 1 229 ? -9.879 6.526 14.127 1.00 77.38 229 LEU A CA 1
ATOM 1828 C C . LEU A 1 229 ? -10.216 6.303 15.603 1.00 77.38 229 LEU A C 1
ATOM 1830 O O . LEU A 1 229 ? -11.361 6.451 16.013 1.00 77.38 229 LEU A O 1
ATOM 1834 N N . VAL A 1 230 ? -9.213 5.972 16.415 1.00 71.44 230 VAL A N 1
ATOM 1835 C CA . VAL A 1 230 ? -9.387 5.842 17.861 1.00 71.44 230 VAL A CA 1
ATOM 1836 C C . VAL A 1 230 ? -9.674 7.191 18.520 1.00 71.44 230 VAL A C 1
ATOM 1838 O O . VAL A 1 230 ? -10.558 7.252 19.365 1.00 71.44 230 VAL A O 1
ATOM 1841 N N . ALA A 1 231 ? -8.953 8.257 18.162 1.00 66.31 231 ALA A N 1
ATOM 1842 C CA . ALA A 1 231 ? -9.192 9.595 18.707 1.00 66.31 231 ALA A CA 1
ATOM 1843 C C . ALA A 1 231 ? -10.596 10.114 18.354 1.00 66.31 231 ALA A C 1
ATOM 1845 O O . ALA A 1 231 ? -11.336 10.531 19.233 1.00 66.31 231 ALA A O 1
ATOM 1846 N N . MET A 1 232 ? -11.014 9.975 17.099 1.00 67.69 232 MET A N 1
ATOM 1847 C CA . MET A 1 232 ? -12.356 10.357 16.655 1.00 67.69 232 MET A CA 1
ATOM 1848 C C . MET A 1 232 ? -13.445 9.500 17.318 1.00 67.69 232 MET A C 1
ATOM 1850 O O . MET A 1 232 ? -14.483 10.014 17.720 1.00 67.69 232 MET A O 1
ATOM 1854 N N . ALA A 1 233 ? -13.202 8.198 17.513 1.00 65.25 233 ALA A N 1
ATOM 1855 C CA . ALA A 1 233 ? -14.114 7.344 18.275 1.00 65.25 233 ALA A CA 1
ATOM 1856 C C . ALA A 1 233 ? -14.232 7.751 19.758 1.00 65.25 233 ALA A C 1
ATOM 1858 O O . ALA A 1 233 ? -15.267 7.487 20.367 1.00 65.25 233 ALA A O 1
ATOM 1859 N N . LEU A 1 234 ? -13.185 8.354 20.337 1.00 59.97 234 LEU A N 1
ATOM 1860 C CA . LEU A 1 234 ? -13.166 8.849 21.718 1.00 59.97 234 LEU A CA 1
ATOM 1861 C C . LEU A 1 234 ? -13.904 10.181 21.874 1.00 59.97 234 LEU A C 1
ATOM 1863 O O . LEU A 1 234 ? -14.594 10.366 22.873 1.00 59.97 234 LEU A O 1
ATOM 1867 N N . ASP A 1 235 ? -13.730 11.096 20.921 1.00 59.09 235 ASP A N 1
ATOM 1868 C CA . ASP A 1 235 ? -14.216 12.470 21.051 1.00 59.09 235 ASP A CA 1
ATOM 1869 C C . ASP A 1 235 ? -15.685 12.628 20.618 1.00 59.09 235 ASP A C 1
ATOM 1871 O O . ASP A 1 235 ? -16.370 13.513 21.129 1.00 59.09 235 ASP A O 1
ATOM 1875 N N . GLU A 1 236 ? -16.202 11.763 19.734 1.00 53.97 236 GLU A N 1
ATOM 1876 C CA . GLU A 1 236 ? -17.510 11.990 19.096 1.00 53.97 236 GLU A CA 1
ATOM 1877 C C . GLU A 1 236 ? -18.621 10.986 19.462 1.00 53.97 236 GLU A C 1
ATOM 1879 O O . GLU A 1 236 ? -19.752 11.195 19.037 1.00 53.97 236 GLU A O 1
ATOM 1884 N N . GLU A 1 237 ? -18.336 9.912 20.220 1.00 52.00 237 GLU A N 1
ATOM 1885 C CA . GLU A 1 237 ? -19.216 8.826 20.750 1.00 52.00 237 GLU A CA 1
ATOM 1886 C C . GLU A 1 237 ? -20.371 8.268 19.859 1.00 52.00 237 GLU A C 1
ATOM 1888 O O . GLU A 1 237 ? -21.072 7.335 20.253 1.00 52.00 237 GLU A O 1
ATOM 1893 N N . ARG A 1 238 ? -20.573 8.755 18.629 1.00 46.97 238 ARG A N 1
ATOM 1894 C CA . ARG A 1 238 ? -21.616 8.330 17.685 1.00 46.97 238 ARG A CA 1
ATOM 1895 C C . ARG A 1 238 ? -21.386 8.785 16.232 1.00 46.97 238 ARG A C 1
ATOM 1897 O O . ARG A 1 238 ? -22.058 8.256 15.349 1.00 46.97 238 ARG A O 1
ATOM 1904 N N . GLU A 1 239 ? -20.452 9.698 15.951 1.00 59.16 239 GLU A N 1
ATOM 1905 C CA . GLU A 1 239 ? -20.371 10.344 14.627 1.00 59.16 239 GLU A CA 1
ATOM 1906 C C . GLU A 1 239 ? -19.271 9.815 13.698 1.00 59.16 239 GLU A C 1
ATOM 1908 O O . GLU A 1 239 ? -19.464 9.907 12.499 1.00 59.16 239 GLU A O 1
ATOM 1913 N N . LEU A 1 240 ? -18.210 9.130 14.151 1.00 61.34 240 LEU A N 1
ATOM 1914 C CA . LEU A 1 240 ? -17.107 8.719 13.254 1.00 61.34 240 LEU A CA 1
ATOM 1915 C C . LEU A 1 240 ? -17.556 7.937 12.001 1.00 61.34 240 LEU A C 1
ATOM 1917 O O . LEU A 1 240 ? -17.034 8.167 10.915 1.00 61.34 240 LEU A O 1
ATOM 1921 N N . ARG A 1 241 ? -18.520 7.011 12.105 1.00 57.50 241 ARG A N 1
ATOM 1922 C CA . ARG A 1 241 ? -19.009 6.293 10.913 1.00 57.50 241 ARG A CA 1
ATOM 1923 C C . ARG A 1 241 ? -19.751 7.225 9.958 1.00 57.50 241 ARG A C 1
ATOM 1925 O O . ARG A 1 241 ? -19.605 7.064 8.752 1.00 57.50 241 ARG A O 1
ATOM 1932 N N . GLU A 1 242 ? -20.547 8.149 10.483 1.00 62.62 242 GLU A N 1
ATOM 1933 C CA . GLU A 1 242 ? -21.285 9.120 9.675 1.00 62.62 242 GLU A CA 1
ATOM 1934 C C . GLU A 1 242 ? -20.351 10.214 9.145 1.00 62.62 242 GLU A C 1
ATOM 1936 O O . GLU A 1 242 ? -20.420 10.495 7.967 1.00 62.62 242 GLU A O 1
ATOM 1941 N N . VAL A 1 243 ? -19.363 10.686 9.906 1.00 64.50 243 VAL A N 1
ATOM 1942 C CA . VAL A 1 243 ? -18.288 11.587 9.460 1.00 64.50 243 VAL A CA 1
ATOM 1943 C C . VAL A 1 243 ? -17.444 10.939 8.370 1.00 64.50 243 VAL A C 1
ATOM 1945 O O . VAL A 1 243 ? -17.150 11.571 7.361 1.00 64.50 243 VAL A O 1
ATOM 1948 N N . VAL A 1 244 ? -17.044 9.670 8.522 1.00 59.25 244 VAL A N 1
ATOM 1949 C CA . VAL A 1 244 ? -16.329 8.959 7.451 1.00 59.25 244 VAL A CA 1
ATOM 1950 C C . VAL A 1 244 ? -17.255 8.779 6.256 1.00 59.25 244 VAL A C 1
ATOM 1952 O O . VAL A 1 244 ? -16.816 9.035 5.148 1.00 59.25 244 VAL A O 1
ATOM 1955 N N . LYS A 1 245 ? -18.531 8.416 6.439 1.00 61.81 245 LYS A N 1
ATOM 1956 C CA . LYS A 1 245 ? -19.491 8.360 5.328 1.00 61.81 245 LYS A CA 1
ATOM 1957 C C . LYS A 1 245 ? -19.682 9.712 4.652 1.00 61.81 245 LYS A C 1
ATOM 1959 O O . LYS A 1 245 ? -19.602 9.749 3.446 1.00 61.81 245 LYS A O 1
ATOM 1964 N N . GLU A 1 246 ? -19.889 10.812 5.353 1.00 59.91 246 GLU A N 1
ATOM 1965 C CA . GLU A 1 246 ? -20.048 12.158 4.784 1.00 59.91 246 GLU A CA 1
ATOM 1966 C C . GLU A 1 246 ? -18.775 12.593 4.043 1.00 59.91 246 GLU A C 1
ATOM 1968 O O . GLU A 1 246 ? -18.819 13.126 2.930 1.00 59.91 246 GLU A O 1
ATOM 1973 N N . ASN A 1 247 ? -17.609 12.257 4.598 1.00 58.09 247 ASN A N 1
ATOM 1974 C CA . ASN A 1 247 ? -16.309 12.459 3.959 1.00 58.09 247 ASN A CA 1
ATOM 1975 C C . ASN A 1 247 ? -16.000 11.452 2.844 1.00 58.09 247 ASN A C 1
ATOM 1977 O O . ASN A 1 247 ? -14.961 11.569 2.198 1.00 58.09 247 ASN A O 1
ATOM 1981 N N . VAL A 1 248 ? -16.861 10.466 2.613 1.00 54.84 248 VAL A N 1
ATOM 1982 C CA . VAL A 1 248 ? -16.668 9.434 1.592 1.00 54.84 248 VAL A CA 1
ATOM 1983 C C . VAL A 1 248 ? -17.807 9.406 0.574 1.00 54.84 248 VAL A C 1
ATOM 1985 O O . VAL A 1 248 ? -17.533 8.989 -0.528 1.00 54.84 248 VAL A O 1
ATOM 1988 N N . ALA A 1 249 ? -19.025 9.865 0.877 1.00 45.50 249 ALA A N 1
ATOM 1989 C CA . ALA A 1 249 ? -20.258 9.499 0.166 1.00 45.50 249 ALA A CA 1
ATOM 1990 C C . ALA A 1 249 ? -21.031 10.666 -0.475 1.00 45.50 249 ALA A C 1
ATOM 1992 O O . ALA A 1 249 ? -22.180 10.481 -0.871 1.00 45.50 249 ALA A O 1
ATOM 1993 N N . GLU A 1 250 ? -20.449 11.852 -0.644 1.00 41.84 250 GLU A N 1
ATOM 1994 C CA . GLU A 1 250 ? -21.070 12.857 -1.524 1.00 41.84 250 GLU A CA 1
ATOM 1995 C C . GLU A 1 250 ? -20.631 12.651 -2.974 1.00 41.84 250 GLU A C 1
ATOM 1997 O O . GLU A 1 250 ? -19.887 13.441 -3.549 1.00 41.84 250 GLU A O 1
ATOM 2002 N N . ALA A 1 251 ? -21.142 11.579 -3.567 1.00 36.16 251 ALA A N 1
ATOM 2003 C CA . ALA A 1 251 ? -21.405 11.523 -4.992 1.00 36.16 251 ALA A CA 1
ATOM 2004 C C . ALA A 1 251 ? -22.923 11.658 -5.178 1.00 36.16 251 ALA A C 1
ATOM 2006 O O . ALA A 1 251 ? -23.620 10.690 -5.493 1.00 36.16 251 ALA A O 1
ATOM 2007 N N . GLU A 1 252 ? -23.465 12.862 -4.960 1.00 33.75 252 GLU A N 1
ATOM 2008 C CA . GLU A 1 252 ? -24.733 13.185 -5.609 1.00 33.75 252 GLU A CA 1
ATOM 2009 C C . GLU A 1 252 ? -24.463 13.260 -7.110 1.00 33.75 252 GLU A C 1
ATOM 2011 O O . GLU A 1 252 ? -23.836 14.186 -7.622 1.00 33.75 252 GLU A O 1
ATOM 2016 N N . VAL A 1 253 ? -24.902 12.201 -7.783 1.00 36.66 253 VAL A N 1
ATOM 2017 C CA . VAL A 1 253 ? -25.063 12.088 -9.227 1.00 36.66 253 VAL A CA 1
ATOM 2018 C C . VAL A 1 253 ? -25.665 13.384 -9.779 1.00 36.66 253 VAL A C 1
ATOM 2020 O O . VAL A 1 253 ? -26.842 13.663 -9.545 1.00 36.66 253 VAL A O 1
ATOM 2023 N N . TYR A 1 254 ? -24.873 14.122 -10.555 1.00 32.22 254 TYR A N 1
ATOM 2024 C CA . TYR A 1 254 ? -25.353 15.051 -11.578 1.00 32.22 254 TYR A CA 1
ATOM 2025 C C . TYR A 1 254 ? -24.676 14.730 -12.907 1.00 32.22 254 TYR A C 1
ATOM 2027 O O . TYR A 1 254 ? -23.435 14.569 -12.917 1.00 32.22 254 TYR A O 1
#

Secondary structure (DSSP, 8-state):
----PPPPPHHHHHHHHHHHHHHHS-TTS-EEEEEEEEESSHHHHHHHHHHHHHTT--SEEEEEE-STTS--EEEEEEEEE---HHHHHHHHHHHHHHHHTTTEEEEEEEEESSPP-S--S-GGG--S-EEEPPPHHHHHHHHHHHHHHHHHHHHTT--S-SHHHHHHHHHHHHTTS-HHHHHHHHHHHHHHHHHHHSSEEEEEEEETTEEEEEEEETTTTEEE-HHHHHHHHHHHTT-HHHHHHHTT------

Organism: NCBI:txid190146

Radius of gyration: 19.58 Å; chains: 1; bounding box: 49×39×54 Å